Protein AF-A0A964V1K4-F1 (afdb_monomer_lite)

Secondary structure (DSSP, 8-state):
-PPPPEE-TTS-EE---HHHHHTTS-S-TTTTT--HHHHHHHHHHHHHHTT-EE-SSS---TTS-EEEE-TT--EEEE-HHHHHTT--S-TTTTT--HHHHHHHHHHHHHHTT-EE--SS---TTS---EE-TT--EE---HHHHHTT--S-TTTTT--HHHHHHHHHHHHHHTT-EE--SS---TTS-EEEE-TTS-EEEE-TTTTTTT--S-TTTTT----EEEEEEETTTTEEEEEEESS--HHHHHHHHHTT--EEEEEE-S--TTHHHHHHHHHHHHHHHTTPPPSBTTTEEEGGGHHHHHHHHHHHHHTTTTT-

Structure (mmCIF, N/CA/C/O backbone):
data_AF-A0A964V1K4-F1
#
_entry.id   AF-A0A964V1K4-F1
#
loop_
_atom_site.group_PDB
_atom_site.id
_atom_site.type_symbol
_atom_site.label_atom_id
_atom_site.label_alt_id
_atom_site.label_comp_id
_atom_site.label_asym_id
_atom_site.label_entity_id
_atom_site.label_seq_id
_atom_site.pdbx_PDB_ins_code
_atom_site.Cartn_x
_atom_site.Cartn_y
_atom_site.Cartn_z
_atom_site.occupancy
_atom_site.B_iso_or_equiv
_atom_site.auth_seq_id
_atom_site.auth_comp_id
_atom_site.auth_asym_id
_atom_site.auth_atom_id
_atom_site.pdbx_PDB_model_num
ATOM 1 N N . THR A 1 1 ? -61.383 -12.437 24.431 1.00 59.09 1 THR A N 1
ATOM 2 C CA . THR A 1 1 ? -61.352 -12.814 22.999 1.00 59.09 1 THR A CA 1
ATOM 3 C C . THR A 1 1 ? -60.437 -14.004 22.842 1.00 59.09 1 THR A C 1
ATOM 5 O O . THR A 1 1 ? -59.342 -13.977 23.382 1.00 59.09 1 THR A O 1
ATOM 8 N N . THR A 1 2 ? -60.888 -15.064 22.180 1.00 80.81 2 THR A N 1
ATOM 9 C CA . THR A 1 2 ? -60.102 -16.296 21.996 1.00 80.81 2 THR A CA 1
ATOM 10 C C . THR A 1 2 ? -59.130 -16.115 20.824 1.00 80.81 2 THR A C 1
ATOM 12 O O . THR A 1 2 ? -59.516 -15.511 19.822 1.00 80.81 2 THR A O 1
ATOM 15 N N . PRO A 1 3 ? -57.869 -16.568 20.923 1.00 81.00 3 PRO A N 1
ATOM 16 C CA . PRO A 1 3 ? -56.949 -16.530 19.795 1.00 81.00 3 PRO A CA 1
ATOM 17 C C . PRO A 1 3 ? -57.359 -17.562 18.737 1.00 81.00 3 PRO A C 1
ATOM 19 O O . PRO A 1 3 ? -57.732 -18.687 19.068 1.00 81.00 3 PRO A O 1
ATOM 22 N N . HIS A 1 4 ? -57.274 -17.195 17.459 1.00 83.62 4 HIS A N 1
ATOM 23 C CA . HIS A 1 4 ? -57.623 -18.089 16.350 1.00 83.62 4 HIS A CA 1
ATOM 24 C C . HIS A 1 4 ? -56.360 -18.643 15.710 1.00 83.62 4 HIS A C 1
ATOM 26 O O . HIS A 1 4 ? -55.482 -17.873 15.333 1.00 83.62 4 HIS A O 1
ATOM 32 N N . ARG A 1 5 ? -56.265 -19.969 15.566 1.00 88.06 5 ARG A N 1
ATOM 33 C CA . ARG A 1 5 ? -55.139 -20.597 14.865 1.00 88.06 5 ARG A CA 1
ATOM 34 C C . ARG A 1 5 ? -55.215 -20.281 13.376 1.00 88.06 5 ARG A C 1
ATOM 36 O O . ARG A 1 5 ? -56.241 -20.512 12.745 1.00 88.06 5 ARG A O 1
ATOM 43 N N . ILE A 1 6 ? -54.115 -19.788 12.829 1.00 85.94 6 ILE A N 1
ATOM 44 C CA . ILE A 1 6 ? -53.953 -19.497 11.410 1.00 85.94 6 ILE A CA 1
ATOM 45 C C . ILE A 1 6 ? -52.587 -19.981 10.927 1.00 85.94 6 ILE A C 1
ATOM 47 O O . ILE A 1 6 ? -51.646 -20.120 11.712 1.00 85.94 6 ILE A O 1
ATOM 51 N N . ARG A 1 7 ? -52.453 -20.135 9.611 1.00 87.69 7 ARG A N 1
ATOM 52 C CA . ARG A 1 7 ? -51.165 -20.249 8.927 1.00 87.69 7 ARG A CA 1
ATOM 53 C C . ARG A 1 7 ? -51.019 -19.064 7.977 1.00 87.69 7 ARG A C 1
ATOM 55 O O . ARG A 1 7 ? -51.912 -18.814 7.173 1.00 87.69 7 ARG A O 1
ATOM 62 N N . CYS A 1 8 ? -49.945 -18.288 8.102 1.00 82.81 8 CYS A N 1
ATOM 63 C CA . CYS A 1 8 ? -49.734 -17.127 7.232 1.00 82.81 8 CYS A CA 1
ATOM 64 C C . CYS A 1 8 ? -49.228 -17.547 5.838 1.00 82.81 8 CYS A C 1
ATOM 66 O O . CYS A 1 8 ? -48.815 -18.689 5.642 1.00 82.81 8 CYS A O 1
ATOM 68 N N . LYS A 1 9 ? -49.185 -16.610 4.875 1.00 83.25 9 LYS A N 1
ATOM 69 C CA . LYS A 1 9 ? -48.722 -16.875 3.494 1.00 83.25 9 LYS A CA 1
ATOM 70 C C . LYS A 1 9 ? -47.272 -17.375 3.378 1.00 83.25 9 LYS A C 1
ATOM 72 O O . LYS A 1 9 ? -46.896 -17.903 2.344 1.00 83.25 9 LYS A O 1
ATOM 77 N N . TYR A 1 10 ? -46.473 -17.197 4.431 1.00 77.69 10 TYR A N 1
ATOM 78 C CA . TYR A 1 10 ? -45.091 -17.675 4.526 1.00 77.69 10 TYR A CA 1
ATOM 79 C C . TYR A 1 10 ? -44.972 -18.997 5.308 1.00 77.69 10 TYR A C 1
ATOM 81 O O . TYR A 1 10 ? -43.875 -19.401 5.667 1.00 77.69 10 TYR A O 1
ATOM 89 N N . GLY A 1 11 ? -46.093 -19.660 5.616 1.00 79.19 11 GLY A N 1
ATOM 90 C CA . GLY A 1 11 ? -46.113 -20.968 6.275 1.00 79.19 11 GLY A CA 1
ATOM 91 C C . GLY A 1 11 ? -46.021 -20.943 7.805 1.00 79.19 11 GLY A C 1
ATOM 92 O O . GLY A 1 11 ? -46.128 -21.998 8.420 1.00 79.19 11 GLY A O 1
ATOM 93 N N . HIS A 1 12 ? -45.886 -19.775 8.444 1.00 80.69 12 HIS A N 1
ATOM 94 C CA . HIS A 1 12 ? -45.826 -19.687 9.906 1.00 80.69 12 HIS A CA 1
ATOM 95 C C . HIS A 1 12 ? -47.185 -19.970 10.554 1.00 80.69 12 HIS A C 1
ATOM 97 O O . HIS A 1 12 ? -48.190 -19.344 10.200 1.00 80.69 12 HIS A O 1
ATOM 103 N N . GLU A 1 13 ? -47.198 -20.847 11.555 1.00 85.12 13 GLU A N 1
ATOM 104 C CA . GLU A 1 13 ? -48.360 -21.073 12.413 1.00 85.12 13 GLU A CA 1
ATOM 105 C C . GLU A 1 13 ? -48.448 -19.980 13.485 1.00 85.12 13 GLU A C 1
ATOM 107 O O . GLU A 1 13 ? -47.467 -19.659 14.156 1.00 85.12 13 GLU A O 1
ATOM 112 N N . ALA A 1 14 ? -49.621 -19.367 13.633 1.00 80.12 14 ALA A N 1
ATOM 113 C CA . ALA A 1 14 ? -49.852 -18.289 14.587 1.00 80.12 14 ALA A CA 1
ATOM 114 C C . ALA A 1 14 ? -51.231 -18.415 15.239 1.00 80.12 14 ALA A C 1
ATOM 116 O O . ALA A 1 14 ? -52.143 -19.024 14.687 1.00 80.12 14 ALA A O 1
ATOM 117 N N . ALA A 1 15 ? -51.387 -17.809 16.414 1.00 84.62 15 ALA A N 1
ATOM 118 C CA . ALA A 1 15 ? -52.665 -17.721 17.111 1.00 84.62 15 ALA A CA 1
ATOM 119 C C . ALA A 1 15 ? -52.943 -16.265 17.540 1.00 84.62 15 ALA A C 1
ATOM 121 O O . ALA A 1 15 ? -52.858 -15.947 18.730 1.00 84.62 15 ALA A O 1
ATOM 122 N N . PRO A 1 16 ? -53.162 -15.329 16.591 1.00 79.75 16 PRO A N 1
ATOM 123 C CA . PRO A 1 16 ? -53.432 -13.939 16.927 1.00 79.75 16 PRO A CA 1
ATOM 124 C C . PRO A 1 16 ? -54.780 -13.787 17.636 1.00 79.75 16 PRO A C 1
ATOM 126 O O . PRO A 1 16 ? -55.748 -14.503 17.372 1.00 79.75 16 PRO A O 1
ATOM 129 N N . TYR A 1 17 ? -54.849 -12.792 18.514 1.00 82.00 17 TYR A N 1
ATOM 130 C CA . TYR A 1 17 ? -56.114 -12.330 19.063 1.00 82.00 17 TYR A CA 1
ATOM 131 C C . TYR A 1 17 ? -56.780 -11.360 18.073 1.00 82.00 17 TYR A C 1
ATOM 133 O O . TYR A 1 17 ? -56.088 -10.466 17.573 1.00 82.00 17 TYR A O 1
ATOM 141 N N . PRO A 1 18 ? -58.104 -11.456 17.839 1.00 81.38 18 PRO A N 1
ATOM 142 C CA . PRO A 1 18 ? -58.820 -10.574 16.910 1.00 81.38 18 PRO A CA 1
ATOM 143 C C . PRO A 1 18 ? -58.599 -9.076 17.163 1.00 81.38 18 PRO A C 1
ATOM 145 O O . PRO A 1 18 ? -58.462 -8.294 16.227 1.00 81.38 18 PRO A O 1
ATOM 148 N N . ASN A 1 19 ? -58.487 -8.672 18.432 1.00 82.06 19 ASN A N 1
ATOM 149 C CA . ASN A 1 19 ? -58.224 -7.283 18.817 1.00 82.06 19 ASN A CA 1
ATOM 150 C C . ASN A 1 19 ? -56.823 -6.787 18.400 1.00 82.06 19 ASN A C 1
ATOM 152 O O . ASN A 1 19 ? -56.669 -5.613 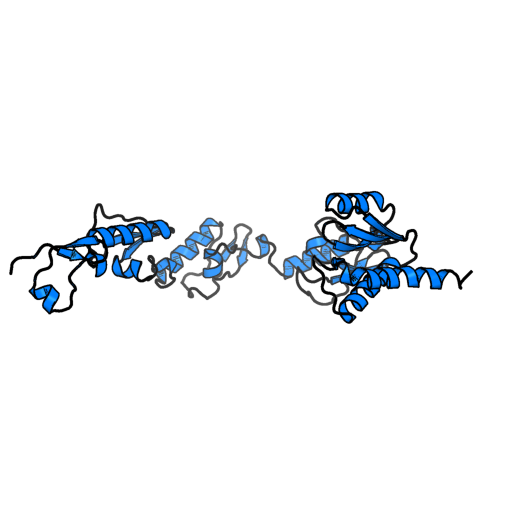18.079 1.00 82.06 19 ASN A O 1
ATOM 156 N N . ASN A 1 20 ? -55.808 -7.652 18.360 1.00 75.88 20 ASN A N 1
ATOM 157 C CA . ASN A 1 20 ? -54.467 -7.293 17.890 1.00 75.88 20 ASN A CA 1
ATOM 158 C C . ASN A 1 20 ? -54.443 -7.145 16.367 1.00 75.88 20 ASN A C 1
ATOM 160 O O . ASN A 1 20 ? -53.799 -6.238 15.842 1.00 75.88 20 ASN A O 1
ATOM 164 N N . THR A 1 21 ? -55.191 -8.000 15.667 1.00 75.31 21 THR A N 1
ATOM 165 C CA . THR A 1 21 ? -55.365 -7.904 14.216 1.00 75.31 21 THR A CA 1
ATOM 166 C C . THR A 1 21 ? -56.088 -6.612 13.833 1.00 75.31 21 THR A C 1
ATOM 168 O O . THR A 1 21 ? -55.604 -5.895 12.963 1.00 75.31 21 THR A O 1
ATOM 171 N N . ALA A 1 22 ? -57.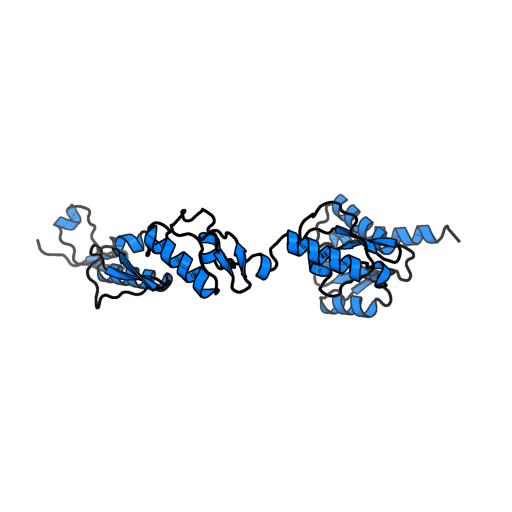166 -6.255 14.542 1.00 75.56 22 ALA A N 1
ATOM 172 C CA . ALA A 1 22 ? -57.909 -5.011 14.322 1.00 75.56 22 ALA A CA 1
ATOM 173 C C . ALA A 1 22 ? -57.072 -3.740 14.575 1.00 75.56 22 ALA A C 1
ATOM 175 O O . ALA A 1 22 ? -57.295 -2.718 13.935 1.00 75.56 22 ALA A O 1
ATOM 176 N N . ARG A 1 23 ? -56.075 -3.800 15.470 1.00 76.81 23 ARG A N 1
ATOM 177 C CA . ARG A 1 23 ? -55.141 -2.693 15.759 1.00 76.81 23 ARG A CA 1
ATOM 178 C C . ARG A 1 23 ? -53.944 -2.615 14.801 1.00 76.81 23 ARG A C 1
ATOM 180 O O . ARG A 1 23 ? -53.027 -1.841 15.055 1.00 76.81 23 ARG A O 1
ATOM 187 N N . GLY A 1 24 ? -53.909 -3.426 13.742 1.00 71.50 24 GLY A N 1
ATOM 188 C CA . GLY A 1 24 ? -52.834 -3.393 12.745 1.00 71.50 24 GLY A CA 1
ATOM 189 C C . GLY A 1 24 ? -51.509 -4.028 13.191 1.00 71.50 24 GLY A C 1
ATOM 190 O O . GLY A 1 24 ? -50.509 -3.883 12.499 1.00 71.50 24 GLY A O 1
ATOM 191 N N . ILE A 1 25 ? -51.482 -4.780 14.302 1.00 69.69 25 ILE A N 1
ATOM 192 C CA . ILE A 1 25 ? -50.276 -5.489 14.798 1.00 69.69 25 ILE A CA 1
ATOM 193 C C . ILE A 1 25 ? -49.922 -6.692 13.893 1.00 69.69 25 ILE A C 1
ATOM 195 O O . ILE A 1 25 ? -48.837 -7.268 13.978 1.00 69.69 25 ILE A O 1
ATOM 199 N N . GLY A 1 26 ? -50.825 -7.048 12.976 1.00 71.50 26 GLY A N 1
ATOM 200 C CA . GLY A 1 26 ? -50.660 -8.135 12.024 1.00 71.50 26 GLY A CA 1
ATOM 201 C C . GLY A 1 26 ? -51.143 -9.479 12.564 1.00 71.50 26 GLY A C 1
ATOM 202 O O . GLY A 1 26 ? -51.459 -9.652 13.742 1.00 71.50 26 GLY A O 1
ATOM 203 N N . ILE A 1 27 ? -51.243 -10.447 11.657 1.00 78.38 27 ILE A N 1
ATOM 204 C CA . ILE A 1 27 ? -51.775 -11.786 11.944 1.00 78.38 27 ILE A CA 1
ATOM 205 C C . ILE A 1 27 ? -50.678 -12.792 12.331 1.00 78.38 27 ILE A C 1
ATOM 207 O O . ILE A 1 27 ? -50.963 -13.843 12.894 1.00 78.38 27 ILE A O 1
ATOM 211 N N . CYS A 1 28 ? -49.407 -12.471 12.072 1.00 76.94 28 CYS A N 1
ATOM 212 C CA . CYS A 1 28 ? -48.275 -13.368 12.289 1.00 76.94 28 CYS A CA 1
ATOM 213 C C . CYS A 1 28 ? -47.121 -12.637 12.984 1.00 76.94 28 CYS A C 1
ATOM 215 O O . CYS A 1 28 ? -46.527 -11.726 12.408 1.00 76.94 28 CYS A O 1
ATOM 217 N N . ARG A 1 29 ? -46.773 -13.066 14.207 1.00 70.62 29 ARG A N 1
ATOM 218 C CA . ARG A 1 29 ? -45.694 -12.455 15.004 1.00 70.62 29 ARG A CA 1
ATOM 219 C C . ARG A 1 29 ? -44.307 -12.660 14.400 1.00 70.62 29 ARG A C 1
ATOM 221 O O . ARG A 1 29 ? -43.499 -11.744 14.478 1.00 70.62 29 ARG A O 1
ATOM 228 N N . ALA A 1 30 ? -44.053 -13.802 13.761 1.00 67.69 30 ALA A N 1
ATOM 229 C CA . ALA A 1 30 ? -42.799 -14.045 13.047 1.00 67.69 30 ALA A CA 1
ATOM 230 C C . ALA A 1 30 ? -42.630 -13.059 11.877 1.00 67.69 30 ALA A C 1
ATOM 232 O O . ALA A 1 30 ? -41.618 -12.373 11.783 1.00 67.69 30 ALA A O 1
ATOM 233 N N . CYS A 1 31 ? -43.670 -12.880 11.051 1.00 67.75 31 CYS A N 1
ATOM 234 C CA . CYS A 1 31 ? -43.655 -11.884 9.972 1.00 67.75 31 CYS A CA 1
ATOM 235 C C . CYS A 1 31 ? -43.570 -10.440 10.489 1.00 67.75 31 CYS A C 1
ATOM 237 O O . CYS A 1 31 ? -43.000 -9.588 9.818 1.00 67.75 31 CYS A O 1
ATOM 239 N N . ALA A 1 32 ? -44.119 -10.167 11.674 1.00 67.31 32 ALA A N 1
ATOM 240 C CA . ALA A 1 32 ? -44.043 -8.862 12.326 1.00 67.31 32 ALA A CA 1
ATOM 241 C C . ALA A 1 32 ? -42.730 -8.631 13.106 1.00 67.31 32 ALA A C 1
ATOM 243 O O . ALA A 1 32 ? -42.603 -7.592 13.749 1.00 67.31 32 ALA A O 1
ATOM 244 N N . LYS A 1 33 ? -41.774 -9.578 13.088 1.00 65.31 33 LYS A N 1
ATOM 245 C CA . LYS A 1 33 ? -40.531 -9.549 13.890 1.00 65.31 33 LYS A CA 1
ATOM 246 C C . LYS A 1 33 ? -40.769 -9.374 15.401 1.00 65.31 33 LYS A C 1
ATOM 248 O O . LYS A 1 33 ? -40.026 -8.696 16.101 1.00 65.31 33 LYS A O 1
ATOM 253 N N . GLN A 1 34 ? -41.841 -9.973 15.913 1.00 67.50 34 GLN A N 1
ATOM 254 C CA . GLN A 1 34 ? -42.245 -9.928 17.324 1.00 67.50 34 GLN A CA 1
ATOM 255 C C . GLN A 1 34 ? -42.149 -11.294 18.017 1.00 67.50 34 GLN A C 1
ATOM 257 O O . GLN A 1 34 ? -42.697 -11.465 19.106 1.00 67.50 34 GLN A O 1
ATOM 262 N N . ASP A 1 35 ? -41.510 -12.282 17.389 1.00 76.12 35 ASP A N 1
ATOM 263 C CA . ASP A 1 35 ? -41.266 -13.587 18.004 1.00 76.12 35 ASP A CA 1
ATOM 264 C C . ASP A 1 35 ? -40.056 -13.508 18.962 1.00 76.12 35 ASP A C 1
ATOM 266 O O . ASP A 1 35 ? -38.941 -13.250 18.502 1.00 76.12 35 ASP A O 1
ATOM 270 N N . PRO A 1 36 ? -40.238 -13.732 20.281 1.00 75.12 36 PRO A N 1
ATOM 271 C CA . PRO A 1 36 ? -39.145 -13.695 21.250 1.00 75.12 36 PRO A CA 1
ATOM 272 C C . PRO A 1 36 ? -38.022 -14.696 20.962 1.00 75.12 36 PRO A C 1
ATOM 274 O O . PRO A 1 36 ? -36.870 -14.372 21.235 1.00 75.12 36 PRO A O 1
ATOM 277 N N . LYS A 1 37 ? -38.334 -15.878 20.404 1.00 80.56 37 LYS A N 1
ATOM 278 C CA . LYS A 1 37 ? -37.317 -16.893 20.076 1.00 80.56 37 LYS A CA 1
ATOM 279 C C . LYS A 1 37 ? -36.432 -16.430 18.927 1.00 80.56 37 LYS A C 1
ATOM 281 O O . LYS A 1 37 ? -35.214 -16.571 18.980 1.00 80.56 37 LYS A O 1
ATOM 286 N N . GLN A 1 38 ? -37.054 -15.843 17.908 1.00 81.31 38 GLN A N 1
ATOM 287 C CA . GLN A 1 38 ? -36.337 -15.279 16.772 1.00 81.31 38 GLN A CA 1
ATOM 288 C C . GLN A 1 38 ? -35.492 -14.070 17.200 1.00 81.31 38 GLN A C 1
ATOM 290 O O . GLN A 1 38 ? -34.332 -13.975 16.817 1.00 81.31 38 GLN A O 1
ATOM 295 N N . ALA A 1 39 ? -36.031 -13.195 18.054 1.00 81.50 39 ALA A N 1
ATOM 296 C CA . ALA A 1 39 ? -35.299 -12.039 18.570 1.00 81.50 39 ALA A CA 1
ATOM 297 C C . ALA A 1 39 ? -34.077 -12.436 19.418 1.00 81.50 39 ALA A C 1
ATOM 299 O O . ALA A 1 39 ? -33.028 -11.806 19.300 1.00 81.50 39 ALA A O 1
ATOM 300 N N . GLU A 1 40 ? -34.193 -13.476 20.253 1.00 88.56 40 GLU A N 1
ATOM 301 C CA . GLU A 1 40 ? -33.053 -14.028 20.992 1.00 88.56 40 GLU A CA 1
ATOM 302 C C . GLU A 1 40 ? -31.994 -14.593 20.039 1.00 88.56 40 GLU A C 1
ATOM 304 O O . GLU A 1 40 ? -30.809 -14.297 20.196 1.00 88.56 40 GLU A O 1
ATOM 309 N N . LYS A 1 41 ? -32.417 -15.378 19.040 1.00 88.00 41 LYS A N 1
ATOM 310 C CA . LYS A 1 41 ? -31.518 -15.963 18.041 1.00 88.00 41 LYS A CA 1
ATOM 311 C C . LYS A 1 41 ? -30.727 -14.882 17.299 1.00 88.00 41 LYS A C 1
ATOM 313 O O . LYS A 1 41 ? -29.503 -14.919 17.315 1.00 88.00 41 LYS A O 1
ATOM 318 N N . GLU A 1 42 ? -31.411 -13.886 16.739 1.00 86.81 42 GLU A N 1
ATOM 319 C CA . GLU A 1 42 ? -30.783 -12.773 16.009 1.00 86.81 42 GLU A CA 1
ATOM 320 C C . GLU A 1 42 ? -29.821 -11.967 16.894 1.00 86.81 42 GLU A C 1
ATOM 322 O O . GLU A 1 42 ? -28.780 -11.498 16.439 1.00 86.81 42 GLU A O 1
ATOM 327 N N . PHE A 1 43 ? -30.160 -11.788 18.174 1.00 88.06 43 PHE A N 1
ATOM 328 C CA . PHE A 1 43 ? -29.278 -11.118 19.123 1.00 88.06 43 PHE A CA 1
ATOM 329 C C . PHE A 1 43 ? -27.995 -11.918 19.366 1.00 88.06 43 PHE A C 1
ATOM 331 O O . PHE A 1 43 ? -26.909 -11.348 19.290 1.00 88.06 43 PHE A O 1
ATOM 338 N N . ARG A 1 44 ? -28.104 -13.229 19.613 1.00 90.00 44 ARG A N 1
ATOM 339 C CA . ARG A 1 44 ? -26.942 -14.107 19.822 1.00 90.00 44 ARG A CA 1
ATOM 340 C C . ARG A 1 44 ? -26.055 -14.189 18.579 1.00 90.00 44 ARG A C 1
ATOM 342 O O . ARG A 1 44 ? -24.846 -14.042 18.712 1.00 90.00 44 ARG A O 1
ATOM 349 N N . GLU A 1 45 ? -26.649 -14.329 17.394 1.00 90.00 45 GLU A N 1
ATOM 350 C CA . GLU A 1 45 ? -25.923 -14.323 16.115 1.00 90.00 45 GLU A CA 1
ATOM 351 C C . GLU A 1 45 ? -25.149 -13.015 15.913 1.00 90.00 45 GLU A C 1
ATOM 353 O O . GLU A 1 45 ? -23.994 -13.033 15.489 1.00 90.00 45 GLU A O 1
ATOM 358 N N . ARG A 1 46 ? -25.742 -11.863 16.262 1.00 87.69 46 ARG A N 1
ATOM 359 C CA . ARG A 1 46 ? -25.037 -10.581 16.153 1.00 87.69 46 ARG A CA 1
ATOM 360 C C . ARG A 1 46 ? -23.876 -10.461 17.140 1.00 87.69 46 ARG A C 1
ATOM 362 O O . ARG A 1 46 ? -22.850 -9.893 16.781 1.00 87.69 46 ARG A O 1
ATOM 369 N N . LEU A 1 47 ? -24.023 -10.967 18.367 1.00 89.44 47 LEU A N 1
ATOM 370 C CA . LEU A 1 47 ? -22.915 -10.990 19.327 1.00 89.44 47 LEU A CA 1
ATOM 371 C C . LEU A 1 47 ? -21.754 -11.839 18.795 1.00 89.44 47 LEU A C 1
ATOM 373 O O . LEU A 1 47 ? -20.621 -11.371 18.797 1.00 89.44 47 LEU A O 1
ATOM 377 N N . GLU A 1 48 ? -22.047 -13.026 18.264 1.00 88.94 48 GLU A N 1
ATOM 378 C CA . GLU A 1 48 ? -21.046 -13.931 17.689 1.00 88.94 48 GLU A CA 1
ATOM 379 C C . GLU A 1 48 ? -20.294 -13.302 16.505 1.00 88.94 48 GLU A C 1
ATOM 381 O O . GLU A 1 48 ? -19.064 -13.329 16.477 1.00 88.94 48 GLU A O 1
ATOM 386 N N . GLN A 1 49 ? -21.007 -12.654 15.576 1.00 86.94 49 GLN A N 1
ATOM 387 C CA . GLN A 1 49 ? -20.407 -11.942 14.434 1.00 86.94 49 GLN A CA 1
ATOM 388 C C . GLN A 1 49 ? -19.413 -10.850 14.851 1.00 86.94 49 GLN A C 1
ATOM 390 O O . GLN A 1 49 ? -18.463 -10.562 14.128 1.00 86.94 49 GLN A O 1
ATOM 395 N N . GLU A 1 50 ? -19.636 -10.239 16.010 1.00 82.81 50 GLU A N 1
ATOM 396 C CA . GLU A 1 50 ? -18.832 -9.139 16.547 1.00 82.81 50 GLU A CA 1
ATOM 397 C C . GLU A 1 50 ? -17.816 -9.631 17.594 1.00 82.81 50 GLU A C 1
ATOM 399 O O . GLU A 1 50 ? -17.199 -8.820 18.288 1.00 82.81 50 GLU A O 1
ATOM 404 N N . GLY A 1 51 ? -17.667 -10.954 17.757 1.00 87.50 51 GLY A N 1
ATOM 405 C CA . GLY A 1 51 ? -16.783 -11.574 18.748 1.00 87.50 51 GLY A CA 1
ATOM 406 C C . GLY A 1 51 ? -17.150 -11.250 20.201 1.00 87.50 51 GLY A C 1
ATOM 407 O O . GLY A 1 51 ? -16.294 -11.296 21.083 1.00 87.50 51 GLY A O 1
ATOM 408 N N . ALA A 1 52 ? -18.401 -10.874 20.456 1.00 89.44 52 ALA A N 1
ATOM 409 C CA . ALA A 1 52 ? -18.929 -10.562 21.775 1.00 89.44 52 ALA A CA 1
ATOM 410 C C . ALA A 1 52 ? -19.657 -11.771 22.383 1.00 89.44 52 ALA A C 1
ATOM 412 O O . ALA A 1 52 ? -20.191 -12.618 21.670 1.00 89.44 52 ALA A O 1
ATOM 413 N N . TYR A 1 53 ? -19.737 -11.837 23.712 1.00 90.69 53 TYR A N 1
ATOM 414 C CA . TYR A 1 53 ? -20.458 -12.904 24.408 1.00 90.69 53 TYR A CA 1
ATOM 415 C C . TYR A 1 53 ? -21.345 -12.382 25.539 1.00 90.69 53 TYR A C 1
ATOM 417 O O . TYR A 1 53 ? -21.077 -11.360 26.170 1.00 90.69 53 TYR A O 1
ATOM 425 N N . LEU A 1 54 ? -22.446 -13.094 25.767 1.00 92.25 54 LEU A N 1
ATOM 426 C CA . LEU A 1 54 ? -23.465 -12.766 26.758 1.00 92.25 54 LEU A CA 1
ATOM 427 C C . LEU A 1 54 ? -23.061 -13.308 28.136 1.00 92.25 54 LEU A C 1
ATOM 429 O O . LEU A 1 54 ? -22.707 -14.479 28.243 1.00 92.25 54 LEU A O 1
ATOM 433 N N . LEU A 1 55 ? -23.156 -12.485 29.184 1.00 91.19 55 LEU A N 1
ATOM 434 C CA . LEU A 1 55 ? -22.895 -12.916 30.567 1.00 91.19 55 LEU A CA 1
ATOM 435 C C . LEU A 1 55 ? -24.138 -13.465 31.274 1.00 91.19 55 LEU A C 1
ATOM 437 O O . LEU A 1 55 ? -24.023 -14.140 32.294 1.00 91.19 55 LEU A O 1
ATOM 441 N N . GLU A 1 56 ? -25.328 -13.153 30.766 1.00 88.19 56 GLU A N 1
ATOM 442 C CA . GLU A 1 56 ? -26.567 -13.615 31.381 1.00 88.19 56 GLU A CA 1
ATOM 443 C C . GLU A 1 56 ? -26.804 -15.111 31.125 1.00 88.19 56 GLU A C 1
ATOM 445 O O . GLU A 1 56 ? -26.600 -15.583 30.003 1.00 88.19 56 GLU A O 1
ATOM 450 N N . PRO A 1 57 ? -27.321 -15.856 32.122 1.00 82.75 57 PRO A N 1
ATOM 451 C CA . PRO A 1 57 ? -27.604 -17.286 31.982 1.00 82.75 57 PRO A CA 1
ATOM 452 C C . PRO A 1 57 ? -28.771 -17.578 31.024 1.00 82.75 57 PRO A C 1
ATOM 454 O O . PRO A 1 57 ? -28.977 -18.722 30.627 1.00 82.75 57 PRO A O 1
ATOM 457 N N . GLY A 1 58 ? -29.549 -16.560 30.643 1.00 82.56 58 GLY A N 1
ATOM 458 C CA . GLY A 1 58 ? -30.705 -16.704 29.768 1.00 82.56 58 GLY A CA 1
ATOM 459 C C . GLY A 1 58 ? -31.183 -15.382 29.175 1.00 82.56 58 GLY A C 1
ATOM 460 O O . GLY A 1 58 ? -30.660 -14.303 29.457 1.00 82.56 58 GLY A O 1
ATOM 461 N N . TRP A 1 59 ? -32.200 -15.473 28.322 1.00 85.12 59 TRP A N 1
ATOM 462 C CA . TRP A 1 59 ? -32.785 -14.325 27.641 1.00 85.12 59 TRP A CA 1
ATOM 463 C C . TRP A 1 59 ? -33.733 -13.527 28.539 1.00 85.12 59 TRP A C 1
ATOM 465 O O . TRP A 1 59 ? -34.802 -13.996 28.917 1.00 85.12 59 TRP A O 1
ATOM 475 N N . LEU A 1 60 ? -33.358 -12.276 28.819 1.00 86.31 60 LEU A N 1
ATOM 476 C CA . LEU A 1 60 ? -34.136 -11.343 29.643 1.00 86.31 60 LEU A CA 1
ATOM 477 C C . LEU A 1 60 ? -35.240 -10.573 28.881 1.00 86.31 60 LEU A C 1
ATOM 479 O O . LEU A 1 60 ? -35.981 -9.803 29.493 1.00 86.31 60 LEU A O 1
ATOM 483 N N . GLY A 1 61 ? -35.357 -10.747 27.558 1.00 82.69 61 GLY A N 1
ATOM 484 C CA . GLY A 1 61 ? -36.321 -10.040 26.700 1.00 82.69 61 GLY A CA 1
ATOM 485 C C . GLY A 1 61 ? -35.706 -8.950 25.809 1.00 82.69 61 GLY A C 1
ATOM 486 O O . GLY A 1 61 ? -34.674 -8.375 26.122 1.00 82.69 61 GLY A O 1
ATOM 487 N N . SER A 1 62 ? -36.364 -8.612 24.693 1.00 80.31 62 SER A N 1
ATOM 488 C CA . SER A 1 62 ? -35.795 -7.742 23.638 1.00 80.31 62 SER A CA 1
ATOM 489 C C . SER A 1 62 ? -35.621 -6.265 24.011 1.00 80.31 62 SER A C 1
ATOM 491 O O . SER A 1 62 ? -34.928 -5.525 23.310 1.00 80.31 62 SER A O 1
ATOM 493 N N . ARG A 1 63 ? -36.266 -5.824 25.096 1.00 80.75 63 ARG A N 1
ATOM 494 C CA . ARG A 1 63 ? -36.188 -4.451 25.624 1.00 80.75 63 ARG A CA 1
ATOM 495 C C . ARG A 1 63 ? -35.430 -4.357 26.946 1.00 80.75 63 ARG A C 1
ATOM 497 O O . ARG A 1 63 ? -35.231 -3.253 27.441 1.00 80.75 63 ARG A O 1
ATOM 504 N N . THR A 1 64 ? -35.021 -5.489 27.503 1.00 85.44 64 THR A N 1
ATOM 505 C CA . THR A 1 64 ? -34.260 -5.532 28.747 1.00 85.44 64 THR A CA 1
ATOM 506 C C . THR A 1 64 ? -32.778 -5.411 28.403 1.00 85.44 64 THR A C 1
ATOM 508 O O . THR A 1 64 ? -32.349 -6.039 27.438 1.00 85.44 64 THR A O 1
ATOM 511 N N . PRO A 1 65 ? -31.992 -4.588 29.113 1.00 88.44 65 PRO A N 1
ATOM 512 C CA . PRO A 1 65 ? -30.551 -4.554 28.912 1.00 88.44 65 PRO A CA 1
ATOM 513 C C . PRO A 1 65 ? -29.887 -5.859 29.371 1.00 88.44 65 PRO A C 1
ATOM 515 O O . PRO A 1 65 ? -30.251 -6.401 30.414 1.00 88.44 65 PRO A O 1
ATOM 518 N N . HIS A 1 66 ? -28.882 -6.323 28.631 1.00 90.81 66 HIS A N 1
ATOM 519 C CA . HIS A 1 66 ? -28.078 -7.497 28.973 1.00 90.81 66 HIS A CA 1
ATOM 520 C C . HIS A 1 66 ? -26.625 -7.109 29.202 1.00 90.81 66 HIS A C 1
ATOM 522 O O . HIS A 1 66 ? -26.098 -6.243 28.497 1.00 90.81 66 HIS A O 1
ATOM 528 N N . ARG A 1 67 ? -25.963 -7.796 30.139 1.00 91.94 67 ARG A N 1
ATOM 529 C CA . ARG A 1 67 ? -24.510 -7.710 30.305 1.00 91.94 67 ARG A CA 1
ATOM 530 C C . ARG A 1 67 ? -23.802 -8.524 29.224 1.00 91.94 67 ARG A C 1
ATOM 532 O O . ARG A 1 67 ? -24.062 -9.717 29.056 1.00 91.94 67 ARG A O 1
ATOM 539 N N . ILE A 1 68 ? -22.911 -7.869 28.496 1.00 91.00 68 ILE A N 1
ATOM 540 C CA . ILE A 1 68 ? -22.180 -8.396 27.340 1.00 91.00 68 ILE A CA 1
ATOM 541 C C . ILE A 1 68 ? -20.698 -8.091 27.543 1.00 91.00 68 ILE A C 1
ATOM 543 O O . ILE A 1 68 ? -20.358 -7.024 28.048 1.00 91.00 68 ILE A O 1
ATOM 547 N N . VAL A 1 69 ? -19.818 -8.984 27.105 1.00 89.31 69 VAL A N 1
ATOM 548 C CA . VAL A 1 69 ? -18.392 -8.687 26.935 1.00 89.31 69 VAL A CA 1
ATOM 549 C C . VAL A 1 69 ? -18.091 -8.570 25.447 1.00 89.31 69 VAL A C 1
ATOM 551 O O . VAL A 1 69 ? -18.408 -9.487 24.695 1.00 89.31 69 VAL A O 1
ATOM 554 N N . CYS A 1 70 ? -17.531 -7.446 24.994 1.00 87.25 70 CYS A N 1
ATOM 555 C CA . CYS A 1 70 ? -17.168 -7.279 23.580 1.00 87.25 70 CYS A CA 1
ATOM 556 C C . CYS A 1 70 ? -15.865 -8.021 23.220 1.00 87.25 70 CYS A C 1
ATOM 558 O O . CYS A 1 70 ? -15.128 -8.442 24.110 1.00 87.25 70 CYS A O 1
ATOM 560 N N . ALA A 1 71 ? -15.525 -8.100 21.927 1.00 84.31 71 ALA A N 1
ATOM 561 C CA . ALA A 1 71 ? -14.282 -8.725 21.450 1.00 84.31 71 ALA A CA 1
ATOM 562 C C . ALA A 1 71 ? -12.989 -8.132 22.046 1.00 84.31 71 ALA A C 1
ATOM 564 O O . ALA A 1 71 ? -11.965 -8.805 22.101 1.00 84.31 71 ALA A O 1
ATOM 565 N N . HIS A 1 72 ? -13.030 -6.883 22.521 1.00 75.56 72 HIS A N 1
ATOM 566 C CA . HIS A 1 72 ? -11.908 -6.225 23.200 1.00 75.56 72 HIS A CA 1
ATOM 567 C C . HIS A 1 72 ? -11.912 -6.420 24.730 1.00 75.56 72 HIS A C 1
ATOM 569 O O . HIS A 1 72 ? -11.083 -5.836 25.421 1.00 75.56 72 HIS A O 1
ATOM 575 N N . GLY A 1 73 ? -12.838 -7.219 25.273 1.00 80.31 73 GLY A N 1
ATOM 576 C CA . GLY A 1 73 ? -12.910 -7.556 26.698 1.00 80.31 73 GLY A CA 1
ATOM 577 C C . GLY A 1 73 ? -13.713 -6.585 27.572 1.00 80.31 73 GLY A C 1
ATOM 578 O O . GLY A 1 73 ? -13.764 -6.771 28.787 1.00 80.31 73 GLY A O 1
ATOM 579 N N . HIS A 1 74 ? -14.365 -5.561 27.008 1.00 81.31 74 HIS A N 1
ATOM 580 C CA . HIS A 1 74 ? -15.166 -4.614 27.799 1.00 81.31 74 HIS A CA 1
ATOM 581 C C . HIS A 1 74 ? -16.496 -5.213 28.224 1.00 81.31 74 HIS A C 1
ATOM 583 O O . HIS A 1 74 ? -17.266 -5.648 27.369 1.00 81.31 74 HIS A O 1
ATOM 589 N N . GLN A 1 75 ? -16.802 -5.135 29.520 1.00 88.94 75 GLN A N 1
ATOM 590 C CA . GLN A 1 75 ? -18.139 -5.422 30.032 1.00 88.94 75 GLN A CA 1
ATOM 591 C C . GLN A 1 75 ? -19.053 -4.213 29.811 1.00 88.94 75 GLN A C 1
ATOM 593 O O . GLN A 1 75 ? -18.772 -3.114 30.287 1.00 88.94 75 GLN A O 1
ATOM 598 N N . VAL A 1 76 ? -20.146 -4.416 29.083 1.00 86.81 76 VAL A N 1
ATOM 599 C CA . VAL A 1 76 ? -21.120 -3.382 28.724 1.00 86.81 76 VAL A CA 1
ATOM 600 C C . VAL A 1 76 ? -22.541 -3.870 28.962 1.00 86.81 76 VAL A C 1
ATOM 602 O O . VAL A 1 76 ? -22.810 -5.070 28.967 1.00 86.81 76 VAL A O 1
ATOM 605 N N . THR A 1 77 ? -23.460 -2.922 29.115 1.00 88.50 77 THR A N 1
ATOM 606 C CA . THR A 1 77 ? -24.888 -3.199 29.263 1.00 88.50 77 THR A CA 1
ATOM 607 C C . THR A 1 77 ? -25.637 -2.578 28.089 1.00 88.50 77 THR A C 1
ATOM 609 O O . THR A 1 77 ? -25.699 -1.354 27.976 1.00 88.50 77 THR A O 1
ATOM 612 N N . SER A 1 78 ? -26.206 -3.414 27.217 1.00 86.31 78 SER A N 1
ATOM 613 C CA . SER A 1 78 ? -26.889 -2.975 25.990 1.00 86.31 78 SER A CA 1
ATOM 614 C C . SER A 1 78 ? -28.198 -3.731 25.788 1.00 86.31 78 SER A C 1
ATOM 616 O O . SER A 1 78 ? -28.331 -4.881 26.195 1.00 86.31 78 SER A O 1
ATOM 618 N N . THR A 1 79 ? -29.185 -3.091 25.156 1.00 87.44 79 THR A N 1
ATOM 619 C CA . THR A 1 79 ? -30.441 -3.770 24.797 1.00 87.44 79 THR A CA 1
ATOM 620 C C . THR A 1 79 ? -30.293 -4.514 23.466 1.00 87.44 79 THR A C 1
ATOM 622 O O . THR A 1 79 ? -29.628 -4.002 22.558 1.00 87.44 79 THR A O 1
ATOM 625 N N . PRO A 1 80 ? -30.957 -5.670 23.288 1.00 85.25 80 PRO A N 1
ATOM 626 C CA . PRO A 1 80 ? -30.921 -6.420 22.035 1.00 85.25 80 PRO A CA 1
ATOM 627 C C . PRO A 1 80 ? -31.364 -5.605 20.824 1.00 85.25 80 PRO A C 1
ATOM 629 O O . PRO A 1 80 ? -30.699 -5.625 19.794 1.00 85.25 80 PRO A O 1
ATOM 632 N N . ASN A 1 81 ? -32.433 -4.818 20.972 1.00 80.69 81 ASN A N 1
ATOM 633 C CA . ASN A 1 81 ? -32.912 -3.938 19.909 1.00 80.69 81 ASN A CA 1
ATOM 634 C C . ASN A 1 81 ? -31.855 -2.886 19.513 1.00 80.69 81 ASN A C 1
ATOM 636 O O . ASN A 1 81 ? -31.692 -2.592 18.335 1.00 80.69 81 ASN A O 1
ATOM 640 N N . GLY A 1 82 ? -31.095 -2.351 20.477 1.00 77.88 82 GLY A N 1
ATOM 641 C CA . GLY A 1 82 ? -29.991 -1.432 20.192 1.00 77.88 82 GLY A CA 1
ATOM 642 C C . GLY A 1 82 ? -28.854 -2.106 19.417 1.00 77.88 82 GLY A C 1
ATOM 643 O O . GLY A 1 82 ? -28.387 -1.578 18.411 1.00 77.88 82 GLY A O 1
ATOM 644 N N . VAL A 1 83 ? -28.458 -3.309 19.833 1.00 80.19 83 VAL A N 1
ATOM 645 C CA . VAL A 1 83 ? -27.413 -4.090 19.151 1.00 80.19 83 VAL A CA 1
ATOM 646 C C . VAL A 1 83 ? -27.835 -4.468 17.723 1.00 80.19 83 VAL A C 1
ATOM 648 O O . VAL A 1 83 ? -27.063 -4.301 16.782 1.00 80.19 83 VAL A O 1
ATOM 651 N N . GLN A 1 84 ? -29.082 -4.906 17.533 1.00 73.62 84 GLN A N 1
ATOM 652 C CA . GLN A 1 84 ? -29.627 -5.307 16.229 1.00 73.62 84 GLN A CA 1
ATOM 653 C C . GLN A 1 84 ? -29.802 -4.133 15.254 1.00 73.62 84 GLN A C 1
ATOM 655 O O . GLN A 1 84 ? -29.651 -4.312 14.048 1.00 73.62 84 GLN A O 1
ATOM 660 N N . GLN A 1 85 ? -30.080 -2.926 15.755 1.00 70.50 85 GLN A N 1
ATOM 661 C CA . GLN A 1 85 ? -30.182 -1.707 14.940 1.00 70.50 85 GLN A CA 1
ATOM 662 C C . GLN A 1 85 ? -28.817 -1.130 14.522 1.00 70.50 85 GLN A C 1
ATOM 664 O O . GLN A 1 85 ? -28.768 -0.089 13.868 1.00 70.50 85 GLN A O 1
ATOM 669 N N . GLY A 1 86 ? -27.707 -1.792 14.868 1.00 64.50 86 GLY A N 1
ATOM 670 C CA . GLY A 1 86 ? -26.361 -1.380 14.467 1.00 64.50 86 GLY A CA 1
ATOM 671 C C . GLY A 1 86 ? -25.750 -0.292 15.351 1.00 64.50 86 GLY A C 1
ATOM 672 O O . GLY A 1 86 ? -24.760 0.328 14.961 1.00 64.50 86 GLY A O 1
ATOM 673 N N . TYR A 1 87 ? -26.294 -0.046 16.548 1.00 63.91 87 TYR A N 1
ATOM 674 C CA . TYR A 1 87 ? -25.560 0.731 17.541 1.00 63.91 87 TYR A CA 1
ATOM 675 C C . TYR A 1 87 ? -24.372 -0.107 18.025 1.00 63.91 87 TYR A C 1
ATOM 677 O O . TYR A 1 87 ? -24.561 -1.223 18.505 1.00 63.91 87 TYR A O 1
ATOM 685 N N . ASN A 1 88 ? -23.154 0.433 17.886 1.00 68.44 88 ASN A N 1
ATOM 686 C CA . ASN A 1 88 ? -21.916 -0.216 18.327 1.00 68.44 88 ASN A CA 1
ATOM 687 C C . ASN A 1 88 ? -22.094 -0.846 19.717 1.00 68.44 88 ASN A C 1
ATOM 689 O O . ASN A 1 88 ? -22.412 -0.137 20.675 1.00 68.44 88 ASN A O 1
ATOM 693 N N . ILE A 1 89 ? -21.865 -2.162 19.805 1.00 78.31 89 ILE A N 1
ATOM 694 C CA . ILE A 1 89 ? -22.087 -2.980 21.011 1.00 78.31 89 ILE A CA 1
ATOM 695 C C . ILE A 1 89 ? -21.381 -2.379 22.226 1.00 78.31 89 ILE A C 1
ATOM 697 O O . ILE A 1 89 ? -21.939 -2.360 23.322 1.00 78.31 89 ILE A O 1
ATOM 701 N N . CYS A 1 90 ? -20.172 -1.852 22.014 1.00 79.38 90 CYS A N 1
ATOM 702 C CA . CYS A 1 90 ? -19.351 -1.245 23.045 1.00 79.38 90 CYS A CA 1
ATOM 703 C C . CYS A 1 90 ? -19.115 0.245 22.770 1.00 79.38 90 CYS A C 1
ATOM 705 O O . CYS A 1 90 ? -18.526 0.627 21.756 1.00 79.38 90 CYS A O 1
ATOM 707 N N . ARG A 1 91 ? -19.527 1.099 23.715 1.00 75.06 91 ARG A N 1
ATOM 708 C CA . ARG A 1 91 ? -19.285 2.550 23.658 1.00 75.06 91 ARG A CA 1
ATOM 709 C C . ARG A 1 91 ? -17.802 2.911 23.741 1.00 75.06 91 ARG A C 1
ATOM 711 O O . ARG A 1 91 ? -17.403 3.871 23.088 1.00 75.06 91 ARG A O 1
ATOM 718 N N . ALA A 1 92 ? -17.008 2.133 24.478 1.00 73.81 92 ALA A N 1
ATOM 719 C CA . ALA A 1 92 ? -15.559 2.303 24.548 1.00 73.81 92 ALA A CA 1
ATOM 720 C C . ALA A 1 92 ? -14.908 2.039 23.185 1.00 73.81 92 ALA A C 1
ATOM 722 O O . ALA A 1 92 ? -14.185 2.886 22.672 1.00 73.81 92 ALA A O 1
ATOM 723 N N . CYS A 1 93 ? -15.245 0.917 22.539 1.00 73.94 93 CYS A N 1
ATOM 724 C CA . CYS A 1 93 ? -14.776 0.614 21.182 1.00 73.94 93 CYS A CA 1
ATOM 725 C C . CYS A 1 93 ? -15.267 1.645 20.157 1.00 73.94 93 CYS A C 1
ATOM 727 O O . CYS A 1 93 ? -14.563 1.952 19.204 1.00 73.94 93 CYS A O 1
ATOM 729 N N . ALA A 1 94 ? -16.459 2.207 20.367 1.00 74.00 94 ALA A N 1
ATOM 730 C CA . ALA A 1 94 ? -17.012 3.263 19.529 1.00 74.00 94 ALA A CA 1
ATOM 731 C C . ALA A 1 94 ? -16.388 4.651 19.764 1.00 74.00 94 ALA A C 1
ATOM 733 O O . ALA A 1 94 ? -16.817 5.605 19.113 1.00 74.00 94 ALA A O 1
ATOM 734 N N . GLY A 1 95 ? -15.472 4.807 20.728 1.00 69.56 95 GLY A N 1
ATOM 735 C CA . GLY A 1 95 ? -14.915 6.108 21.110 1.00 69.56 95 GLY A CA 1
ATOM 736 C C . GLY A 1 95 ? -15.938 7.072 21.725 1.00 69.56 95 GLY A C 1
ATOM 737 O O . GLY A 1 95 ? -15.720 8.281 21.727 1.00 69.56 95 GLY A O 1
ATOM 738 N N . ARG A 1 96 ? -17.082 6.559 22.201 1.00 72.44 96 ARG A N 1
ATOM 739 C CA . ARG A 1 96 ? -18.188 7.334 22.802 1.00 72.44 96 ARG A CA 1
ATOM 740 C C . ARG A 1 96 ? -18.141 7.361 24.330 1.00 72.44 96 ARG A C 1
ATOM 742 O O . ARG A 1 96 ? -19.020 7.948 24.953 1.00 72.44 96 ARG A O 1
ATOM 749 N N . ASP A 1 97 ? -17.145 6.707 24.914 1.00 80.06 97 ASP A N 1
ATOM 750 C CA . ASP A 1 97 ? -16.829 6.729 26.338 1.00 80.06 97 ASP A CA 1
ATOM 751 C C . ASP A 1 97 ? -15.369 7.162 26.490 1.00 80.06 97 ASP A C 1
ATOM 753 O O . ASP A 1 97 ? -14.459 6.419 26.122 1.00 80.06 97 ASP A O 1
ATOM 757 N N . ALA A 1 98 ? -15.152 8.393 26.954 1.00 80.69 98 ALA A N 1
ATOM 758 C CA . ALA A 1 98 ? -13.826 8.997 27.019 1.00 80.69 98 ALA A CA 1
ATOM 759 C C . ALA A 1 98 ? -12.887 8.249 27.975 1.00 80.69 98 ALA A C 1
ATOM 761 O O . ALA A 1 98 ? -11.738 8.001 27.613 1.00 80.69 98 ALA A O 1
ATOM 762 N N . GLU A 1 99 ? -13.386 7.844 29.144 1.00 83.81 99 GLU A N 1
ATOM 763 C CA . GLU A 1 99 ? -12.583 7.160 30.158 1.00 83.81 99 GLU A CA 1
ATOM 764 C C . GLU A 1 99 ? -12.194 5.767 29.670 1.00 83.81 99 GLU A C 1
ATOM 766 O O . GLU A 1 99 ? -11.017 5.410 29.642 1.00 83.81 99 GLU A O 1
ATOM 771 N N . ALA A 1 100 ? -13.163 4.999 29.171 1.00 80.75 100 ALA A N 1
ATOM 772 C CA . ALA A 1 100 ? -12.873 3.666 28.666 1.00 80.75 100 ALA A CA 1
ATOM 773 C C . ALA A 1 100 ? -11.960 3.703 27.423 1.00 80.75 100 ALA A C 1
ATOM 775 O O . ALA A 1 100 ? -11.072 2.864 27.280 1.00 80.75 100 ALA A O 1
ATOM 776 N N . THR A 1 101 ? -12.115 4.702 26.544 1.00 85.00 101 THR A N 1
ATOM 777 C CA . THR A 1 101 ? -11.206 4.898 25.396 1.00 85.00 101 THR A CA 1
ATOM 778 C C . THR A 1 101 ? -9.788 5.227 25.858 1.00 85.00 101 THR A C 1
ATOM 780 O O . THR A 1 101 ? -8.822 4.737 25.271 1.00 85.00 101 THR A O 1
ATOM 783 N N . TRP A 1 102 ? -9.649 6.015 26.926 1.00 91.25 102 TRP A N 1
ATOM 784 C CA . TRP A 1 102 ? -8.345 6.363 27.473 1.00 91.25 102 TRP A CA 1
ATOM 785 C C . TRP A 1 102 ? -7.608 5.148 28.033 1.00 91.25 102 TRP A C 1
ATOM 787 O O . TRP A 1 102 ? -6.436 4.927 27.713 1.00 91.25 102 TRP A O 1
ATOM 797 N N . GLN A 1 103 ? -8.312 4.317 28.804 1.00 89.50 103 GLN A N 1
ATOM 798 C CA . GLN A 1 103 ? -7.755 3.076 29.341 1.00 89.50 103 GLN A CA 1
ATOM 799 C C . GLN A 1 103 ? -7.358 2.100 28.226 1.00 89.50 103 GLN A C 1
ATOM 801 O O . GLN A 1 103 ? -6.289 1.495 28.296 1.00 89.50 103 GLN A O 1
ATOM 806 N N . ASN A 1 104 ? -8.151 2.005 27.155 1.00 86.56 104 ASN A N 1
ATOM 807 C CA . ASN A 1 104 ? -7.819 1.169 25.997 1.00 86.56 104 ASN A CA 1
ATOM 808 C C . ASN A 1 104 ? -6.544 1.621 25.302 1.00 86.56 104 ASN A C 1
ATOM 810 O O . ASN A 1 104 ? -5.665 0.805 25.044 1.00 86.56 104 ASN A O 1
ATOM 814 N N . PHE A 1 105 ? -6.414 2.923 25.049 1.00 91.75 105 PHE A N 1
ATOM 815 C CA . PHE A 1 105 ? -5.206 3.465 24.445 1.00 91.75 105 PHE A CA 1
ATOM 816 C C . PHE A 1 105 ? -3.967 3.174 25.304 1.00 91.75 105 PHE A C 1
ATOM 818 O O . PHE A 1 105 ? -2.942 2.735 24.782 1.00 91.75 105 PHE A O 1
ATOM 825 N N . ARG A 1 106 ? -4.066 3.345 26.630 1.00 93.81 106 ARG A N 1
ATOM 826 C CA . ARG A 1 106 ? -2.983 2.989 27.561 1.00 93.81 106 ARG A CA 1
ATOM 827 C C . ARG A 1 106 ? -2.636 1.501 27.495 1.00 93.81 106 ARG A C 1
ATOM 829 O O . ARG A 1 106 ? -1.454 1.170 27.431 1.00 93.81 106 ARG A O 1
ATOM 836 N N . ALA A 1 107 ? -3.636 0.623 27.465 1.00 91.50 107 ALA A N 1
ATOM 837 C CA . ALA A 1 107 ? -3.436 -0.819 27.354 1.00 91.50 107 ALA A CA 1
ATOM 838 C C . ALA A 1 107 ? -2.791 -1.219 26.015 1.00 91.50 107 ALA A C 1
ATOM 840 O O . ALA A 1 107 ? -1.874 -2.039 25.998 1.00 91.50 107 ALA A O 1
ATOM 841 N N . ASP A 1 108 ? -3.208 -0.615 24.901 1.00 90.69 108 ASP A N 1
ATOM 842 C CA . ASP A 1 108 ? -2.637 -0.870 23.576 1.00 90.69 108 ASP A CA 1
ATOM 843 C C . ASP A 1 108 ? -1.174 -0.432 23.479 1.00 90.69 108 ASP A C 1
ATOM 845 O O . ASP A 1 108 ? -0.344 -1.152 22.916 1.00 90.69 108 ASP A O 1
ATOM 849 N N . VAL A 1 109 ? -0.842 0.722 24.064 1.00 94.31 109 VAL A N 1
ATOM 850 C CA . VAL A 1 109 ? 0.538 1.211 24.149 1.00 94.31 109 VAL A CA 1
ATOM 851 C C . VAL A 1 109 ? 1.384 0.290 25.033 1.00 94.31 109 VAL A C 1
ATOM 853 O O . VAL A 1 109 ? 2.468 -0.120 24.614 1.00 94.31 109 VAL A O 1
ATOM 856 N N . ALA A 1 110 ? 0.872 -0.107 26.201 1.00 91.06 110 ALA A N 1
ATOM 857 C CA . ALA A 1 110 ? 1.559 -1.014 27.122 1.00 91.06 110 ALA A CA 1
ATOM 858 C C . ALA A 1 110 ? 1.786 -2.412 26.523 1.00 91.06 110 ALA A C 1
ATOM 860 O O . ALA A 1 110 ? 2.855 -2.993 26.693 1.00 91.06 110 ALA A O 1
ATOM 861 N N . ARG A 1 111 ? 0.824 -2.938 25.756 1.00 88.81 111 ARG A N 1
ATOM 862 C CA . ARG A 1 111 ? 0.942 -4.214 25.029 1.00 88.81 111 ARG A CA 1
ATOM 863 C C . ARG A 1 111 ? 2.066 -4.199 23.991 1.00 88.81 111 ARG A C 1
ATOM 865 O O . ARG A 1 111 ? 2.644 -5.241 23.703 1.00 88.81 111 ARG A O 1
ATOM 872 N N . GLN A 1 112 ? 2.391 -3.026 23.453 1.00 89.31 112 GLN A N 1
ATOM 873 C CA . GLN A 1 112 ? 3.541 -2.811 22.569 1.00 89.31 112 GLN A CA 1
ATOM 874 C C . GLN A 1 112 ? 4.817 -2.401 23.339 1.00 89.31 112 GLN A C 1
ATOM 876 O O . GLN A 1 112 ? 5.801 -1.984 22.730 1.00 89.31 112 GLN A O 1
ATOM 881 N N . GLY A 1 113 ? 4.808 -2.502 24.674 1.00 89.62 113 GLY A N 1
ATOM 882 C CA . GLY A 1 113 ? 5.924 -2.178 25.567 1.00 89.62 113 GLY A CA 1
ATOM 883 C C . GLY A 1 113 ? 6.192 -0.680 25.750 1.00 89.62 113 GLY A C 1
ATOM 884 O O . GLY A 1 113 ? 7.228 -0.302 26.291 1.00 89.62 113 GLY A O 1
ATOM 885 N N . GLY A 1 114 ? 5.299 0.187 25.269 1.00 94.19 114 GLY A N 1
ATOM 886 C CA . GLY A 1 114 ? 5.424 1.631 25.425 1.00 94.19 114 GLY A CA 1
ATOM 887 C C . GLY A 1 114 ? 4.783 2.164 26.706 1.00 94.19 114 GLY A C 1
ATOM 888 O O . GLY A 1 114 ? 3.978 1.497 27.354 1.00 94.19 114 GLY A O 1
ATOM 889 N N . THR A 1 115 ? 5.076 3.426 27.009 1.00 96.31 115 THR A N 1
ATOM 890 C CA . THR A 1 115 ? 4.502 4.176 28.131 1.00 96.31 115 THR A CA 1
ATOM 891 C C . THR A 1 115 ? 3.830 5.442 27.620 1.00 96.31 115 THR A C 1
ATOM 893 O O . THR A 1 115 ? 4.453 6.226 26.905 1.00 96.31 115 THR A O 1
ATOM 896 N N . VAL A 1 116 ? 2.575 5.673 28.005 1.00 97.06 116 VAL A N 1
ATOM 897 C CA . VAL A 1 116 ? 1.879 6.940 27.736 1.00 97.06 116 VAL A CA 1
ATOM 898 C C . VAL A 1 116 ? 2.374 8.016 28.699 1.00 97.06 116 VAL A C 1
ATOM 900 O O . VAL A 1 116 ? 2.458 7.774 29.899 1.00 97.06 116 VAL A O 1
ATOM 903 N N . LEU A 1 117 ? 2.709 9.193 28.170 1.00 95.62 117 LEU A N 1
ATOM 904 C CA . LEU A 1 117 ? 3.282 10.303 28.937 1.00 95.62 117 LEU A CA 1
ATOM 905 C C . LEU A 1 117 ? 2.242 11.351 29.354 1.00 95.62 117 LEU A C 1
ATOM 907 O O . LEU A 1 117 ? 2.528 12.166 30.226 1.00 95.62 117 LEU A O 1
ATOM 911 N N . GLU A 1 118 ? 1.051 11.351 28.751 1.00 94.94 118 GLU A N 1
ATOM 912 C CA . GLU A 1 118 ? -0.009 12.277 29.160 1.00 94.94 118 GLU A CA 1
ATOM 913 C C . GLU A 1 118 ? -0.702 11.817 30.447 1.00 94.94 118 GLU A C 1
ATOM 915 O O . GLU A 1 118 ? -1.001 10.633 30.656 1.00 94.94 118 GLU A O 1
ATOM 920 N N . THR A 1 119 ? -1.034 12.791 31.288 1.00 91.69 119 THR A N 1
ATOM 921 C CA . THR A 1 119 ? -1.803 12.585 32.518 1.00 91.69 119 THR A CA 1
ATOM 922 C C . THR A 1 119 ? -3.298 12.429 32.238 1.00 91.69 119 THR A C 1
ATOM 924 O O . THR A 1 119 ? -3.965 11.662 32.933 1.00 91.69 119 THR A O 1
ATOM 927 N N . GLU A 1 120 ? -3.805 13.074 31.184 1.00 90.38 120 GLU A N 1
ATOM 928 C CA . GLU A 1 120 ? -5.227 13.151 30.838 1.00 90.38 120 GLU A CA 1
ATOM 929 C C . GLU A 1 120 ? -5.530 12.813 29.368 1.00 90.38 120 GLU A C 1
ATOM 931 O O . GLU A 1 120 ? -4.661 12.831 28.491 1.00 90.38 120 GLU A O 1
ATOM 936 N N . TRP A 1 121 ? -6.801 12.508 29.090 1.00 92.50 121 TRP A N 1
ATOM 937 C CA . TRP A 1 121 ? -7.268 12.180 27.749 1.00 92.50 121 TRP A CA 1
ATOM 938 C C . TRP A 1 121 ? -7.489 13.427 26.889 1.00 92.50 121 TRP A C 1
ATOM 940 O O . TRP A 1 121 ? -8.456 14.162 27.061 1.00 92.50 121 TRP A O 1
ATOM 950 N N . LEU A 1 122 ? -6.638 13.616 25.879 1.00 90.50 122 LEU A N 1
ATOM 951 C CA . LEU A 1 122 ? -6.746 14.744 24.941 1.00 90.50 122 LEU A CA 1
ATOM 952 C C . LEU A 1 122 ? -7.881 14.610 23.896 1.00 90.50 122 LEU A C 1
ATOM 954 O O . LEU A 1 122 ? -8.209 15.590 23.219 1.00 90.50 122 LEU A O 1
ATOM 958 N N . GLY A 1 123 ? -8.483 13.423 23.752 1.00 86.25 123 GLY A N 1
ATOM 959 C CA . GLY A 1 123 ? -9.508 13.101 22.747 1.00 86.25 123 GLY A CA 1
ATOM 960 C C . GLY A 1 123 ? -9.034 12.108 21.677 1.00 86.25 123 GLY A C 1
ATOM 961 O O . GLY A 1 123 ? -7.854 12.042 21.360 1.00 86.25 123 GLY A O 1
ATOM 962 N N . SER A 1 124 ? -9.957 11.354 21.070 1.00 83.19 124 SER A N 1
ATOM 963 C CA . SER A 1 124 ? -9.644 10.194 20.204 1.00 83.19 124 SER A CA 1
ATOM 964 C C . SER A 1 124 ? -8.916 10.510 18.895 1.00 83.19 124 SER A C 1
ATOM 966 O O . SER A 1 124 ? -8.316 9.617 18.301 1.00 83.19 124 SER A O 1
ATOM 968 N N . GLN A 1 125 ? -8.969 11.765 18.450 1.00 83.75 125 GLN A N 1
ATOM 969 C CA . GLN A 1 125 ? -8.311 12.242 17.229 1.00 83.75 125 GLN A CA 1
ATOM 970 C C . GLN A 1 125 ? -7.089 13.121 17.517 1.00 83.75 125 GLN A C 1
ATOM 972 O O . GLN A 1 125 ? -6.448 13.602 16.585 1.00 83.75 125 GLN A O 1
ATOM 977 N N . LYS A 1 126 ? -6.767 13.367 18.793 1.00 90.25 126 LYS A N 1
ATOM 978 C CA . LYS A 1 126 ? -5.579 14.140 19.154 1.00 90.25 126 LYS A CA 1
ATOM 979 C C . LYS A 1 126 ? -4.387 13.195 19.333 1.00 90.25 126 LYS A C 1
ATOM 981 O O . LYS A 1 126 ? -4.575 12.111 19.872 1.00 90.25 126 LYS A O 1
ATOM 986 N N . PRO A 1 127 ? -3.181 13.576 18.884 1.00 92.81 127 PRO A N 1
ATOM 987 C CA . PRO A 1 127 ? -1.959 12.836 19.183 1.00 92.81 127 PRO A CA 1
ATOM 988 C C . PRO A 1 127 ? -1.649 12.818 20.688 1.00 92.81 127 PRO A C 1
ATOM 990 O O . PRO A 1 127 ? -1.755 13.860 21.335 1.00 92.81 127 PRO A O 1
ATOM 993 N N . HIS A 1 128 ? -1.182 11.685 21.224 1.00 95.50 128 HIS A N 1
ATOM 994 C CA . HIS A 1 128 ? -0.760 11.557 22.632 1.00 95.50 128 HIS A CA 1
ATOM 995 C C . HIS A 1 128 ? 0.706 11.196 22.726 1.00 95.50 128 HIS A C 1
ATOM 997 O O . HIS A 1 128 ? 1.133 10.237 22.085 1.00 95.50 128 HIS A O 1
ATOM 1003 N N . ARG A 1 129 ? 1.475 11.909 23.554 1.00 96.25 129 ARG A N 1
ATOM 1004 C CA . ARG A 1 129 ? 2.892 11.588 23.735 1.00 96.25 129 ARG A CA 1
ATOM 1005 C C . ARG A 1 129 ? 3.059 10.240 24.421 1.00 96.25 129 ARG A C 1
ATOM 1007 O O . ARG A 1 129 ? 2.447 9.965 25.454 1.00 96.25 129 ARG A O 1
ATOM 1014 N N . ILE A 1 130 ? 3.947 9.433 23.864 1.00 96.00 130 ILE A N 1
ATOM 1015 C CA . ILE A 1 130 ? 4.353 8.140 24.392 1.00 96.00 130 ILE A CA 1
ATOM 1016 C C . ILE A 1 130 ? 5.870 7.964 24.268 1.00 96.00 130 ILE A C 1
ATOM 1018 O O . ILE A 1 130 ? 6.517 8.594 23.426 1.00 96.00 130 ILE A O 1
ATOM 1022 N N . ARG A 1 131 ? 6.423 7.058 25.072 1.00 94.31 131 ARG A N 1
ATOM 1023 C CA . ARG A 1 131 ? 7.802 6.574 24.983 1.00 94.31 131 ARG A CA 1
ATOM 1024 C C . ARG A 1 131 ? 7.794 5.086 24.642 1.00 94.31 131 ARG A C 1
ATOM 1026 O O . ARG A 1 131 ? 7.153 4.316 25.347 1.00 94.31 131 ARG A O 1
ATOM 1033 N N . CYS A 1 132 ? 8.462 4.674 23.568 1.00 91.06 132 CYS A N 1
ATOM 1034 C CA . CYS A 1 132 ? 8.550 3.258 23.184 1.00 91.06 132 CYS A CA 1
ATOM 1035 C C . CYS A 1 132 ? 9.625 2.499 24.002 1.00 91.06 132 CYS A C 1
ATOM 1037 O O . CYS A 1 132 ? 10.423 3.158 24.674 1.00 91.06 132 CYS A O 1
ATOM 1039 N N . PRO A 1 133 ? 9.720 1.153 23.894 1.00 87.38 133 PRO A N 1
ATOM 1040 C CA . PRO A 1 133 ? 10.750 0.358 24.582 1.00 87.38 133 PRO A CA 1
ATOM 1041 C C . PRO A 1 133 ? 12.184 0.832 24.311 1.00 87.38 133 PRO A C 1
ATOM 1043 O O . PRO A 1 133 ? 12.971 0.994 25.235 1.00 87.38 133 PRO A O 1
ATOM 1046 N N . GLU A 1 134 ? 12.486 1.166 23.051 1.00 78.31 134 GLU A N 1
ATOM 1047 C CA . GLU A 1 134 ? 13.791 1.704 22.622 1.00 78.31 134 GLU A CA 1
ATOM 1048 C C . GLU A 1 134 ? 14.048 3.159 23.072 1.00 78.31 134 GLU A C 1
ATOM 1050 O O . GLU A 1 134 ? 15.046 3.772 22.709 1.00 78.31 134 GLU A O 1
ATOM 1055 N N . GLY A 1 135 ? 13.130 3.764 23.832 1.00 83.69 135 GLY A N 1
ATOM 1056 C CA . GLY A 1 135 ? 13.278 5.110 24.383 1.00 83.69 135 GLY A CA 1
ATOM 1057 C C . GLY A 1 135 ? 12.883 6.269 23.460 1.00 83.69 135 GLY A C 1
ATOM 1058 O O . GLY A 1 135 ? 12.949 7.419 23.898 1.00 83.69 135 GLY A O 1
ATOM 1059 N N . HIS A 1 136 ? 12.429 6.010 22.229 1.00 84.06 136 HIS A N 1
ATOM 1060 C CA . HIS A 1 136 ? 11.953 7.058 21.320 1.00 84.06 136 HIS A CA 1
ATOM 1061 C C . HIS A 1 136 ? 10.646 7.692 21.802 1.00 84.06 136 HIS A C 1
ATOM 1063 O O . HIS A 1 136 ? 9.752 7.005 22.302 1.00 84.06 136 HIS A O 1
ATOM 1069 N N . HIS A 1 137 ? 10.524 9.002 21.582 1.00 90.44 137 HIS A N 1
ATOM 1070 C CA . HIS A 1 137 ? 9.326 9.775 21.895 1.00 90.44 137 HIS A CA 1
ATOM 1071 C C . HIS A 1 137 ? 8.492 9.983 20.631 1.00 90.44 137 HIS A C 1
ATOM 1073 O O . HIS A 1 137 ? 8.984 10.494 19.622 1.00 90.44 137 HIS A O 1
ATOM 1079 N N . HIS A 1 138 ? 7.216 9.611 20.686 1.00 89.81 138 HIS A N 1
ATOM 1080 C CA . HIS A 1 138 ? 6.281 9.775 19.577 1.00 89.81 138 HIS A CA 1
ATOM 1081 C C . HIS A 1 138 ? 4.909 10.216 20.050 1.00 89.81 138 HIS A C 1
ATOM 1083 O O . HIS A 1 138 ? 4.575 10.073 21.219 1.00 89.81 138 HIS A O 1
ATOM 1089 N N . SER A 1 139 ? 4.116 10.718 19.106 1.00 93.50 139 SER A N 1
ATOM 1090 C CA . SER A 1 139 ? 2.741 11.135 19.354 1.00 93.50 139 SER A CA 1
ATOM 1091 C C . SER A 1 139 ? 1.795 10.468 18.353 1.00 93.50 139 SER A C 1
ATOM 1093 O O . SER A 1 139 ? 1.376 11.118 17.394 1.00 93.50 139 SER A O 1
ATOM 1095 N N . PRO A 1 140 ? 1.516 9.156 18.471 1.00 91.81 140 PRO A N 1
ATOM 1096 C CA . PRO A 1 140 ? 0.537 8.507 17.610 1.00 91.81 140 PRO A CA 1
ATOM 1097 C C . PRO A 1 140 ? -0.886 8.970 17.946 1.00 91.81 140 PRO A C 1
ATOM 1099 O O . PRO A 1 140 ? -1.176 9.410 19.060 1.00 91.81 140 PRO A O 1
ATOM 1102 N N . ILE A 1 141 ? -1.783 8.844 16.969 1.00 91.62 141 ILE A N 1
ATOM 1103 C CA . ILE A 1 141 ? -3.220 9.053 17.169 1.00 91.62 141 ILE A CA 1
ATOM 1104 C C . ILE A 1 141 ? -3.828 7.733 17.675 1.00 91.62 141 ILE A C 1
ATOM 1106 O O . ILE A 1 141 ? -3.567 6.693 17.061 1.00 91.62 141 ILE A O 1
ATOM 1110 N N . PRO A 1 142 ? -4.659 7.741 18.734 1.00 89.94 142 PRO A N 1
ATOM 1111 C CA . PRO A 1 142 ? -5.232 6.530 19.326 1.00 89.94 142 PRO A CA 1
ATOM 1112 C C . PRO A 1 142 ? -5.943 5.600 18.341 1.00 89.94 142 PRO A C 1
ATOM 1114 O O . PRO A 1 142 ? -5.728 4.392 18.379 1.00 89.94 142 PRO A O 1
ATOM 1117 N N . SER A 1 143 ? -6.736 6.157 17.420 1.00 83.62 143 SER A N 1
ATOM 1118 C CA . SER A 1 143 ? -7.447 5.379 16.395 1.00 83.62 143 SER A CA 1
ATOM 1119 C C . SER A 1 143 ? -6.502 4.589 15.482 1.00 83.62 143 SER A C 1
ATOM 1121 O O . SER A 1 143 ? -6.822 3.468 15.098 1.00 83.62 143 SER A O 1
ATOM 1123 N N . SER A 1 144 ? -5.320 5.136 15.178 1.00 86.19 144 SER A N 1
ATOM 1124 C CA . SER A 1 144 ? -4.286 4.451 14.395 1.00 86.19 144 SER A CA 1
ATOM 1125 C C . SER A 1 144 ? -3.688 3.283 15.176 1.00 86.19 144 SER A C 1
ATOM 1127 O O . SER A 1 144 ? -3.589 2.179 14.648 1.00 86.19 144 SER A O 1
ATOM 1129 N N . VAL A 1 145 ? -3.367 3.492 16.459 1.00 88.56 145 VAL A N 1
ATOM 1130 C CA . VAL A 1 145 ? -2.816 2.436 17.327 1.00 88.56 145 VAL A CA 1
ATOM 1131 C C . VAL A 1 145 ? -3.806 1.280 17.488 1.00 88.56 145 VAL A C 1
ATOM 1133 O O . VAL A 1 145 ? -3.427 0.117 17.347 1.00 88.56 145 VAL A O 1
ATOM 1136 N N . GLN A 1 146 ? -5.086 1.593 17.697 1.00 82.56 146 GLN A N 1
ATOM 1137 C CA . GLN A 1 146 ? -6.156 0.602 17.827 1.00 82.56 146 GLN A CA 1
ATOM 1138 C C . GLN A 1 146 ? -6.333 -0.243 16.553 1.00 82.56 146 GLN A C 1
ATOM 1140 O O . GLN A 1 146 ? -6.614 -1.437 16.632 1.00 82.56 146 GLN A O 1
ATOM 1145 N N . GLN A 1 147 ? -6.132 0.353 15.373 1.00 80.81 147 GLN A N 1
ATOM 1146 C CA . GLN A 1 147 ? -6.200 -0.329 14.072 1.00 80.81 147 GLN A CA 1
ATOM 1147 C C . GLN A 1 147 ? -4.925 -1.124 13.728 1.00 80.81 147 GLN A C 1
ATOM 1149 O O . GLN A 1 147 ? -4.773 -1.591 12.601 1.00 80.81 147 GLN A O 1
ATOM 1154 N N . GLY A 1 148 ? -4.001 -1.290 14.680 1.00 78.06 148 GLY A N 1
ATOM 1155 C CA . GLY A 1 148 ? -2.746 -2.015 14.477 1.00 78.06 148 GLY A CA 1
ATOM 1156 C C . GLY A 1 148 ? -1.603 -1.153 13.938 1.00 78.06 148 GLY A C 1
ATOM 1157 O O . GLY A 1 148 ? -0.555 -1.683 13.573 1.00 78.06 148 GLY A O 1
ATOM 1158 N N . GLY A 1 149 ? -1.767 0.171 13.906 1.00 75.19 149 GLY A N 1
ATOM 1159 C CA . GLY A 1 149 ? -0.670 1.106 13.693 1.00 75.19 149 GLY A CA 1
ATOM 1160 C C . GLY A 1 149 ? 0.357 0.985 14.820 1.00 75.19 149 GLY A C 1
ATOM 1161 O O . GLY A 1 149 ? 0.018 0.999 16.004 1.00 75.19 149 GLY A O 1
ATOM 1162 N N . GLY A 1 150 ? 1.632 0.840 14.462 1.00 84.19 150 GLY A N 1
ATOM 1163 C CA . GLY A 1 150 ? 2.704 0.744 15.451 1.00 84.19 150 GLY A CA 1
ATOM 1164 C C . GLY A 1 150 ? 2.813 2.008 16.310 1.00 84.19 150 GLY A C 1
ATOM 1165 O O . GLY A 1 150 ? 2.575 3.122 15.842 1.00 84.19 150 GLY A O 1
ATOM 1166 N N . ILE A 1 151 ? 3.239 1.848 17.563 1.00 90.19 151 ILE A N 1
ATOM 1167 C CA . ILE A 1 151 ? 3.432 2.975 18.492 1.00 90.19 151 ILE A CA 1
ATOM 1168 C C . ILE A 1 151 ? 4.677 3.820 18.184 1.00 90.19 151 ILE A C 1
ATOM 1170 O O . ILE A 1 151 ? 4.803 4.954 18.639 1.00 90.19 151 ILE A O 1
ATOM 1174 N N . CYS A 1 152 ? 5.624 3.290 17.407 1.00 85.06 152 CYS A N 1
ATOM 1175 C CA . CYS A 1 152 ? 6.885 3.967 17.146 1.00 85.06 152 CYS A CA 1
ATOM 1176 C C . CYS A 1 152 ? 7.247 3.972 15.667 1.00 85.06 152 CYS A C 1
ATOM 1178 O O . CYS A 1 152 ? 7.585 2.937 15.091 1.00 85.06 152 CYS A O 1
ATOM 1180 N N . ARG A 1 153 ? 7.211 5.162 15.056 1.00 75.75 153 ARG A N 1
ATOM 1181 C CA . ARG A 1 153 ? 7.573 5.373 13.646 1.00 75.75 153 ARG A CA 1
ATOM 1182 C C . ARG A 1 153 ? 9.071 5.207 13.386 1.00 75.75 153 ARG A C 1
ATOM 1184 O O . ARG A 1 153 ? 9.439 4.739 12.314 1.00 75.75 153 ARG A O 1
ATOM 1191 N N . THR A 1 154 ? 9.928 5.501 14.366 1.00 71.94 154 THR A N 1
ATOM 1192 C CA . THR A 1 154 ? 11.378 5.281 14.244 1.00 71.94 154 THR A CA 1
ATOM 1193 C C . THR A 1 154 ? 11.712 3.784 14.267 1.00 71.94 154 THR A C 1
ATOM 1195 O O . THR A 1 154 ? 12.384 3.292 13.361 1.00 71.94 154 THR A O 1
ATOM 1198 N N . CYS A 1 155 ? 11.159 3.015 15.215 1.00 70.38 155 CYS A N 1
ATOM 1199 C CA . CYS A 1 155 ? 11.339 1.557 15.279 1.00 70.38 155 CYS A CA 1
ATOM 1200 C C . CYS A 1 155 ? 10.708 0.838 14.079 1.00 70.38 155 CYS A C 1
ATOM 1202 O O . CYS A 1 155 ? 11.283 -0.116 13.563 1.00 70.38 155 CYS A O 1
ATOM 1204 N N . SER A 1 156 ? 9.561 1.315 13.589 1.00 67.50 156 SER A N 1
ATOM 1205 C CA . SER A 1 156 ? 8.919 0.758 12.389 1.00 67.50 156 SER A CA 1
ATOM 1206 C C . SER A 1 156 ? 9.540 1.236 11.068 1.00 67.50 156 SER A C 1
ATOM 1208 O O . SER A 1 156 ? 9.080 0.822 10.007 1.00 67.50 156 SER A O 1
ATOM 1210 N N . LYS A 1 157 ? 10.606 2.057 11.103 1.00 62.94 157 LYS A N 1
ATOM 1211 C CA . LYS A 1 157 ? 11.295 2.614 9.918 1.00 62.94 157 LYS A CA 1
ATOM 1212 C C . LYS A 1 157 ? 10.372 3.420 8.990 1.00 62.94 157 LYS A C 1
ATOM 1214 O O . LYS A 1 157 ? 10.592 3.481 7.785 1.00 62.94 157 LYS A O 1
ATOM 1219 N N . VAL A 1 158 ? 9.333 4.026 9.556 1.00 64.06 158 VAL A N 1
ATOM 1220 C CA . VAL A 1 158 ? 8.367 4.895 8.860 1.00 64.06 158 VAL A CA 1
ATOM 1221 C C . VAL A 1 158 ? 8.706 6.376 9.080 1.00 64.06 158 VAL A C 1
ATOM 1223 O O . VAL A 1 158 ? 8.031 7.261 8.564 1.00 64.06 158 VAL A O 1
ATOM 1226 N N . ASP A 1 159 ? 9.759 6.667 9.844 1.00 69.94 159 ASP A N 1
ATOM 1227 C CA . ASP A 1 159 ? 10.258 8.021 10.057 1.00 69.94 159 ASP A CA 1
ATOM 1228 C C . ASP A 1 159 ? 10.983 8.553 8.795 1.00 69.94 159 ASP A C 1
ATOM 1230 O O . ASP A 1 159 ? 11.975 7.949 8.359 1.00 69.94 159 ASP A O 1
ATOM 1234 N N . PRO A 1 160 ? 10.501 9.650 8.174 1.00 69.62 160 PRO A N 1
ATOM 1235 C CA . PRO A 1 160 ? 11.109 10.212 6.971 1.00 69.62 160 PRO A CA 1
ATOM 1236 C C . PRO A 1 160 ? 12.561 10.659 7.161 1.00 69.62 160 PRO A C 1
ATOM 1238 O O . PRO A 1 160 ? 13.363 10.441 6.255 1.00 69.62 160 PRO A O 1
ATOM 1241 N N . GLU A 1 161 ? 12.914 11.222 8.321 1.00 76.06 161 GLU A N 1
ATOM 1242 C CA . GLU A 1 161 ? 14.268 11.732 8.592 1.00 76.06 161 GLU A CA 1
ATOM 1243 C C . GLU A 1 161 ? 15.273 10.582 8.736 1.00 76.06 161 GLU A C 1
ATOM 1245 O O . GLU A 1 161 ? 16.389 10.616 8.212 1.00 76.06 161 GLU A O 1
ATOM 1250 N N . ASP A 1 162 ? 14.856 9.510 9.411 1.00 77.06 162 ASP A N 1
ATOM 1251 C CA . ASP A 1 162 ? 15.622 8.269 9.519 1.00 77.06 162 ASP A CA 1
ATOM 1252 C C . ASP A 1 162 ? 15.780 7.572 8.164 1.00 77.06 162 ASP A C 1
ATOM 1254 O O . ASP A 1 162 ? 16.867 7.090 7.832 1.00 77.06 162 ASP A O 1
ATOM 1258 N N . SER A 1 163 ? 14.722 7.580 7.351 1.00 79.50 163 SER A N 1
ATOM 1259 C CA . SER A 1 163 ? 14.740 7.031 5.994 1.00 79.50 163 SER A CA 1
ATOM 1260 C C . SER A 1 163 ? 15.712 7.788 5.090 1.00 79.50 163 SER A C 1
ATOM 1262 O O . SER A 1 163 ? 16.537 7.162 4.422 1.00 79.50 163 SER A O 1
ATOM 1264 N N . GLU A 1 164 ? 15.663 9.123 5.103 1.00 88.06 164 GLU A N 1
ATOM 1265 C CA . GLU A 1 164 ? 16.591 9.963 4.347 1.00 88.06 164 GLU A CA 1
ATOM 1266 C C . GLU A 1 164 ? 18.035 9.732 4.798 1.00 88.06 164 GLU A C 1
ATOM 1268 O O . GLU A 1 164 ? 18.912 9.476 3.967 1.00 88.06 164 GLU A O 1
ATOM 1273 N N . ARG A 1 165 ? 18.289 9.783 6.112 1.00 87.19 165 ARG A N 1
ATOM 1274 C CA . ARG A 1 165 ? 19.634 9.617 6.675 1.00 87.19 165 ARG A CA 1
ATOM 1275 C C . ARG A 1 165 ? 20.244 8.280 6.269 1.00 87.19 165 ARG A C 1
ATOM 1277 O O . ARG A 1 165 ? 21.384 8.240 5.804 1.00 87.19 165 ARG A O 1
ATOM 1284 N N . ARG A 1 166 ? 19.487 7.187 6.412 1.00 83.62 166 ARG A N 1
ATOM 1285 C CA . ARG A 1 166 ? 19.931 5.839 6.022 1.00 83.62 166 ARG A CA 1
ATOM 1286 C C . ARG A 1 166 ? 20.188 5.738 4.527 1.00 83.62 166 ARG A C 1
ATOM 1288 O O . ARG A 1 166 ? 21.209 5.182 4.131 1.00 83.62 166 ARG A O 1
ATOM 1295 N N . PHE A 1 167 ? 19.299 6.296 3.707 1.00 87.62 167 PHE A N 1
ATOM 1296 C CA . PHE A 1 167 ? 19.473 6.308 2.260 1.00 87.62 167 PHE A CA 1
ATOM 1297 C C . PHE A 1 167 ? 20.750 7.047 1.853 1.00 87.62 167 PHE A C 1
ATOM 1299 O O . PHE A 1 167 ? 21.610 6.453 1.205 1.00 87.62 167 PHE A O 1
ATOM 1306 N N . ARG A 1 168 ? 20.923 8.303 2.288 1.00 91.25 168 ARG A N 1
ATOM 1307 C CA . ARG A 1 168 ? 22.118 9.101 1.974 1.00 91.25 168 ARG A CA 1
ATOM 1308 C C . ARG A 1 168 ? 23.394 8.413 2.463 1.00 91.25 168 ARG A C 1
ATOM 1310 O O . ARG A 1 168 ? 24.345 8.300 1.697 1.00 91.25 168 ARG A O 1
ATOM 1317 N N . SER A 1 169 ? 23.399 7.894 3.694 1.00 89.44 169 SER A N 1
ATOM 1318 C CA . SER A 1 169 ? 24.547 7.174 4.261 1.00 89.44 169 SER A CA 1
ATOM 1319 C C . SER A 1 169 ? 24.933 5.952 3.425 1.00 89.44 169 SER A C 1
ATOM 1321 O O . SER A 1 169 ? 26.104 5.796 3.084 1.00 89.44 169 SER A O 1
ATOM 1323 N N . ARG A 1 170 ? 23.955 5.135 3.017 1.00 86.44 170 ARG A N 1
ATOM 1324 C CA . ARG A 1 170 ? 24.204 3.951 2.188 1.00 86.44 170 ARG A CA 1
ATOM 1325 C C . ARG A 1 170 ? 24.704 4.312 0.788 1.00 86.44 170 ARG A C 1
ATOM 1327 O O . ARG A 1 170 ? 25.560 3.620 0.244 1.00 86.44 170 ARG A O 1
ATOM 1334 N N . VAL A 1 171 ? 24.185 5.388 0.196 1.00 90.38 171 VAL A N 1
ATOM 1335 C CA . VAL A 1 171 ? 24.667 5.888 -1.098 1.00 90.38 171 VAL A CA 1
ATOM 1336 C C . VAL A 1 171 ? 26.133 6.311 -1.003 1.00 90.38 171 VAL A C 1
ATOM 1338 O O . VAL A 1 171 ? 26.923 5.903 -1.853 1.00 90.38 171 VAL A O 1
ATOM 1341 N N . THR A 1 172 ? 26.507 7.042 0.049 1.00 89.56 172 THR A N 1
ATOM 1342 C CA . THR A 1 172 ? 27.897 7.441 0.311 1.00 89.56 172 THR A CA 1
ATOM 1343 C C . THR A 1 172 ? 28.813 6.238 0.538 1.00 89.56 172 THR A C 1
ATOM 1345 O O . THR A 1 172 ? 29.892 6.184 -0.044 1.00 89.56 172 THR A O 1
ATOM 1348 N N . GLU A 1 173 ? 28.384 5.245 1.323 1.00 86.25 173 GLU A N 1
ATOM 1349 C CA . GLU A 1 173 ? 29.138 4.003 1.567 1.00 86.25 173 GLU A CA 1
ATOM 1350 C C . GLU A 1 173 ? 29.457 3.255 0.260 1.00 86.25 173 GLU A C 1
ATOM 1352 O O . GLU A 1 173 ? 30.547 2.719 0.079 1.00 86.25 173 GLU A O 1
ATOM 1357 N N . LEU A 1 174 ? 28.525 3.278 -0.697 1.00 83.06 174 LEU A N 1
ATOM 1358 C CA . LEU A 1 174 ? 28.693 2.684 -2.025 1.00 83.06 174 LEU A CA 1
ATOM 1359 C C . LEU A 1 174 ? 29.471 3.588 -3.006 1.00 83.06 174 LEU A C 1
ATOM 1361 O O . LEU A 1 174 ? 29.572 3.273 -4.197 1.00 83.06 174 LEU A O 1
ATOM 1365 N N . GLY A 1 175 ? 30.028 4.704 -2.526 1.00 87.50 175 GLY A N 1
ATOM 1366 C CA . GLY A 1 175 ? 30.811 5.664 -3.304 1.00 87.50 175 GLY A CA 1
ATOM 1367 C C . GLY A 1 175 ? 29.970 6.558 -4.217 1.00 87.50 175 GLY A C 1
ATOM 1368 O O . GLY A 1 175 ? 30.474 7.047 -5.224 1.00 87.50 175 GLY A O 1
ATOM 1369 N N . GLY A 1 176 ? 28.678 6.720 -3.934 1.00 90.50 176 GLY A N 1
ATOM 1370 C CA . GLY A 1 176 ? 27.782 7.597 -4.680 1.00 90.50 176 GLY A CA 1
ATOM 1371 C C . GLY A 1 176 ? 27.464 8.907 -3.966 1.00 90.50 176 GLY A C 1
ATOM 1372 O O . GLY A 1 176 ? 27.773 9.111 -2.797 1.00 90.50 176 GLY A O 1
ATOM 1373 N N . THR A 1 177 ? 26.779 9.795 -4.678 1.00 93.31 177 THR A N 1
ATOM 1374 C CA . THR A 1 177 ? 26.285 11.077 -4.175 1.00 93.31 177 THR A CA 1
ATOM 1375 C C . THR A 1 177 ? 24.839 11.266 -4.612 1.00 93.31 177 THR A C 1
ATOM 1377 O O . THR A 1 177 ? 24.534 11.168 -5.801 1.00 93.31 177 THR A O 1
ATOM 1380 N N . VAL A 1 178 ? 23.948 11.537 -3.658 1.00 94.38 178 VAL A N 1
ATOM 1381 C CA . VAL A 1 178 ? 22.561 11.941 -3.942 1.00 94.38 178 VAL A CA 1
ATOM 1382 C C . VAL A 1 178 ? 22.577 13.374 -4.475 1.00 94.38 178 VAL A C 1
ATOM 1384 O O . VAL A 1 178 ? 23.225 14.236 -3.887 1.00 94.38 178 VAL A O 1
ATOM 1387 N N . LEU A 1 179 ? 21.914 13.617 -5.606 1.00 92.69 179 LEU A N 1
ATOM 1388 C CA . LEU A 1 179 ? 21.926 14.912 -6.294 1.00 92.69 179 LEU A CA 1
ATOM 1389 C C . LEU A 1 179 ? 20.771 15.824 -5.867 1.00 92.69 179 LEU A C 1
ATOM 1391 O O . LEU A 1 179 ? 20.816 17.027 -6.115 1.00 92.69 179 LEU A O 1
ATOM 1395 N N . GLU A 1 180 ? 19.722 15.272 -5.263 1.00 90.56 180 GLU A N 1
ATOM 1396 C CA . GLU A 1 180 ? 18.633 16.053 -4.687 1.00 90.56 180 GLU A CA 1
ATOM 1397 C C . GLU A 1 180 ? 19.086 16.802 -3.432 1.00 90.56 180 GLU A C 1
ATOM 1399 O O . GLU A 1 180 ? 19.736 16.251 -2.540 1.00 90.56 180 GLU A O 1
ATOM 1404 N N . THR A 1 181 ? 18.681 18.066 -3.339 1.00 86.75 181 THR A N 1
ATOM 1405 C CA . THR A 1 181 ? 18.847 18.873 -2.130 1.00 86.75 181 THR A CA 1
ATOM 1406 C C . THR A 1 181 ? 17.860 18.451 -1.043 1.00 86.75 181 THR A C 1
ATOM 1408 O O . THR A 1 181 ? 18.236 18.409 0.126 1.00 86.75 181 THR A O 1
ATOM 1411 N N . GLU A 1 182 ? 16.643 18.059 -1.430 1.00 87.06 182 GLU A N 1
ATOM 1412 C CA . GLU A 1 182 ? 15.532 17.726 -0.532 1.00 87.06 182 GLU A CA 1
ATOM 1413 C C . GLU A 1 182 ? 15.097 16.256 -0.625 1.00 87.06 182 GLU A C 1
ATOM 1415 O O . GLU A 1 182 ? 15.272 15.576 -1.641 1.00 87.06 182 GLU A O 1
ATOM 1420 N N . TRP A 1 183 ? 14.470 15.764 0.443 1.00 87.25 183 TRP A N 1
ATOM 1421 C CA . TRP A 1 183 ? 13.925 14.415 0.496 1.00 87.25 183 TRP A CA 1
ATOM 1422 C C . TRP A 1 183 ? 12.594 14.285 -0.247 1.00 87.25 183 TRP A C 1
ATOM 1424 O O . TRP A 1 183 ? 11.548 14.723 0.221 1.00 87.25 183 TRP A O 1
ATOM 1434 N N . LEU A 1 184 ? 12.612 13.574 -1.377 1.00 83.62 184 LEU A N 1
ATOM 1435 C CA . LEU A 1 184 ? 11.411 13.295 -2.176 1.00 83.62 184 LEU A CA 1
ATOM 1436 C C . LEU A 1 184 ? 10.497 12.183 -1.610 1.00 83.62 184 LEU A C 1
ATOM 1438 O O . LEU A 1 184 ? 9.456 11.883 -2.199 1.00 83.62 184 LEU A O 1
ATOM 1442 N N . GLY A 1 185 ? 10.880 11.537 -0.502 1.00 79.31 185 GLY A N 1
ATOM 1443 C CA . GLY A 1 185 ? 10.134 10.438 0.123 1.00 79.31 185 GLY A CA 1
ATOM 1444 C C . GLY A 1 185 ? 10.696 9.036 -0.153 1.00 79.31 185 GLY A C 1
ATOM 1445 O O . GLY A 1 185 ? 11.326 8.780 -1.173 1.00 79.31 185 GLY A O 1
ATOM 1446 N N . ALA A 1 186 ? 10.414 8.085 0.745 1.00 78.88 186 ALA A N 1
ATOM 1447 C CA . ALA A 1 186 ? 11.038 6.751 0.754 1.00 78.88 186 ALA A CA 1
ATOM 1448 C C . ALA A 1 186 ? 10.706 5.848 -0.452 1.00 78.88 186 ALA A C 1
ATOM 1450 O O . ALA A 1 186 ? 11.409 4.871 -0.692 1.00 78.88 186 ALA A O 1
ATOM 1451 N N . ARG A 1 187 ? 9.644 6.156 -1.208 1.00 77.19 187 ARG A N 1
ATOM 1452 C CA . ARG A 1 187 ? 9.214 5.388 -2.397 1.00 77.19 187 ARG A CA 1
ATOM 1453 C C . ARG A 1 187 ? 9.424 6.135 -3.717 1.00 77.19 187 ARG A C 1
ATOM 1455 O O . ARG A 1 187 ? 9.110 5.608 -4.790 1.00 77.19 187 ARG A O 1
ATOM 1462 N N . THR A 1 188 ? 9.937 7.358 -3.647 1.00 80.56 188 THR A N 1
ATOM 1463 C CA . THR A 1 188 ? 10.208 8.189 -4.820 1.00 80.56 188 THR A CA 1
ATOM 1464 C C . THR A 1 188 ? 11.638 7.921 -5.290 1.00 80.56 188 THR A C 1
ATOM 1466 O O . THR A 1 188 ? 12.526 7.839 -4.450 1.00 80.56 188 THR A O 1
ATOM 1469 N N . PRO A 1 189 ? 11.897 7.731 -6.595 1.00 86.50 189 PRO A N 1
ATOM 1470 C CA . PRO A 1 189 ? 13.265 7.610 -7.094 1.00 86.50 189 PRO A CA 1
ATOM 1471 C C . PRO A 1 189 ? 14.056 8.920 -6.939 1.00 86.50 189 PRO A C 1
ATOM 1473 O O . PRO A 1 189 ? 13.565 9.977 -7.330 1.00 86.50 189 PRO A O 1
ATOM 1476 N N . HIS A 1 190 ? 15.298 8.824 -6.464 1.00 90.56 190 HIS A N 1
ATOM 1477 C CA . HIS A 1 190 ? 16.268 9.922 -6.352 1.00 90.56 190 HIS A CA 1
ATOM 1478 C C . HIS A 1 190 ? 17.373 9.771 -7.397 1.00 90.56 190 HIS A C 1
ATOM 1480 O O . HIS A 1 190 ? 17.727 8.648 -7.771 1.00 90.56 190 HIS A O 1
ATOM 1486 N N . ARG A 1 191 ? 17.939 10.882 -7.873 1.00 92.38 191 ARG A N 1
ATOM 1487 C CA . ARG A 1 191 ? 19.101 10.879 -8.761 1.00 92.38 191 ARG A CA 1
ATOM 1488 C C . ARG A 1 191 ? 20.366 10.711 -7.934 1.00 92.38 191 ARG A C 1
ATOM 1490 O O . ARG A 1 191 ? 20.689 11.505 -7.057 1.00 92.38 191 ARG A O 1
ATOM 1497 N N . ILE A 1 192 ? 21.135 9.695 -8.282 1.00 91.12 192 ILE A N 1
ATOM 1498 C CA . ILE A 1 192 ? 22.427 9.401 -7.674 1.00 91.12 192 ILE A CA 1
ATOM 1499 C C . ILE A 1 192 ? 23.495 9.477 -8.753 1.00 91.12 192 ILE A C 1
ATOM 1501 O O . ILE A 1 192 ? 23.326 8.902 -9.827 1.00 91.12 192 ILE A O 1
ATOM 1505 N N . ARG A 1 193 ? 24.619 10.124 -8.450 1.00 89.75 193 ARG A N 1
ATOM 1506 C CA . ARG A 1 193 ? 25.867 9.978 -9.204 1.00 89.75 193 ARG A CA 1
ATOM 1507 C C . ARG A 1 193 ? 26.747 8.942 -8.515 1.00 89.75 193 ARG A C 1
ATOM 1509 O O . ARG A 1 193 ? 27.061 9.115 -7.347 1.00 89.75 193 ARG A O 1
ATOM 1516 N N . CYS A 1 194 ? 27.119 7.856 -9.187 1.00 85.94 194 CYS A N 1
ATOM 1517 C CA . CYS A 1 194 ? 27.998 6.839 -8.594 1.00 85.94 194 CYS A CA 1
ATOM 1518 C C . CYS A 1 194 ? 29.488 7.205 -8.703 1.00 85.94 194 CYS A C 1
ATOM 1520 O O . CYS A 1 194 ? 29.841 8.159 -9.395 1.00 85.94 194 CYS A O 1
ATOM 1522 N N . LYS A 1 195 ? 30.366 6.386 -8.102 1.00 83.50 195 LYS A N 1
ATOM 1523 C CA . LYS A 1 195 ? 31.831 6.556 -8.153 1.00 83.50 195 LYS A CA 1
ATOM 1524 C C . LYS A 1 195 ? 32.427 6.608 -9.565 1.00 83.50 195 LYS A C 1
ATOM 1526 O O . LYS A 1 195 ? 33.461 7.226 -9.765 1.00 83.50 195 LYS A O 1
ATOM 1531 N N . ASN A 1 196 ? 31.760 5.987 -10.541 1.00 73.69 196 ASN A N 1
ATOM 1532 C CA . ASN A 1 196 ? 32.155 6.009 -11.955 1.00 73.69 196 ASN A CA 1
ATOM 1533 C C . ASN A 1 196 ? 31.438 7.133 -12.732 1.00 73.69 196 ASN A C 1
ATOM 1535 O O . ASN A 1 196 ? 31.281 7.042 -13.944 1.00 73.69 196 ASN A O 1
ATOM 1539 N N . SER A 1 197 ? 30.920 8.155 -12.044 1.00 79.50 197 SER A N 1
ATOM 1540 C CA . SER A 1 197 ? 30.260 9.338 -12.620 1.00 79.50 197 SER A CA 1
ATOM 1541 C C . SER A 1 197 ? 28.951 9.092 -13.388 1.00 79.50 197 SER A C 1
ATOM 1543 O O . SER A 1 197 ? 28.364 10.032 -13.925 1.00 79.50 197 SER A O 1
ATOM 1545 N N . HIS A 1 198 ? 28.417 7.868 -13.395 1.00 78.38 198 HIS A N 1
ATOM 1546 C CA . HIS A 1 198 ? 27.098 7.589 -13.967 1.00 78.38 198 HIS A CA 1
ATOM 1547 C C . HIS A 1 198 ? 25.981 8.166 -13.100 1.00 78.38 198 HIS A C 1
ATOM 1549 O O . HIS A 1 198 ? 25.999 8.010 -11.878 1.00 78.38 198 HIS A O 1
ATOM 1555 N N . THR A 1 199 ? 24.974 8.757 -13.743 1.00 85.75 199 THR A N 1
ATOM 1556 C CA . THR A 1 199 ? 23.753 9.214 -13.068 1.00 85.75 199 THR A CA 1
ATOM 1557 C C . THR A 1 199 ? 22.652 8.163 -13.212 1.00 85.75 199 THR A C 1
ATOM 1559 O O . THR A 1 199 ? 22.367 7.719 -14.323 1.00 85.75 199 THR A O 1
ATOM 1562 N N . ALA A 1 200 ? 22.033 7.758 -12.104 1.00 83.12 200 ALA A N 1
ATOM 1563 C CA . ALA A 1 200 ? 20.959 6.768 -12.067 1.00 83.12 200 ALA A CA 1
ATOM 1564 C C . ALA A 1 200 ? 19.794 7.241 -11.190 1.00 83.12 200 ALA A C 1
ATOM 1566 O O . ALA A 1 200 ? 19.997 7.964 -10.220 1.00 83.12 200 ALA A O 1
ATOM 1567 N N . LEU A 1 201 ? 18.577 6.811 -11.532 1.00 87.25 201 LEU A N 1
ATOM 1568 C CA . LEU A 1 201 ? 17.398 6.965 -10.681 1.00 87.25 201 LEU A CA 1
ATOM 1569 C C . LEU A 1 201 ? 17.236 5.717 -9.816 1.00 87.25 201 LEU A C 1
ATOM 1571 O O . LEU A 1 201 ? 17.043 4.619 -10.346 1.00 87.25 201 LEU A O 1
ATOM 1575 N N . THR A 1 202 ? 17.271 5.897 -8.502 1.00 83.88 202 THR A N 1
ATOM 1576 C CA . THR A 1 202 ? 17.292 4.798 -7.536 1.00 83.88 202 THR A CA 1
ATOM 1577 C C . THR A 1 202 ? 16.272 5.054 -6.440 1.00 83.88 202 THR A C 1
ATOM 1579 O O . THR A 1 202 ? 16.193 6.159 -5.910 1.00 83.88 202 THR A O 1
ATOM 1582 N N . ARG A 1 203 ? 15.471 4.039 -6.102 1.00 84.19 203 ARG A N 1
ATOM 1583 C CA . ARG A 1 203 ? 14.530 4.139 -4.984 1.00 84.19 203 ARG A CA 1
ATOM 1584 C C . ARG A 1 203 ? 15.223 3.809 -3.660 1.00 84.19 203 ARG A C 1
ATOM 1586 O O . ARG A 1 203 ? 15.989 2.843 -3.628 1.00 84.19 203 ARG A O 1
ATOM 1593 N N . PRO A 1 204 ? 14.931 4.544 -2.574 1.00 82.44 204 PRO A N 1
ATOM 1594 C CA . PRO A 1 204 ? 15.533 4.292 -1.270 1.00 82.44 204 PRO A CA 1
ATOM 1595 C C . PRO A 1 204 ? 15.334 2.885 -0.704 1.00 82.44 204 PRO A C 1
ATOM 1597 O O . PRO A 1 204 ? 16.249 2.350 -0.088 1.00 82.44 204 PRO A O 1
ATOM 1600 N N . ASP A 1 205 ? 14.178 2.268 -0.937 1.00 75.19 205 ASP A N 1
ATOM 1601 C CA . ASP A 1 205 ? 13.854 0.909 -0.485 1.00 75.19 205 ASP A CA 1
ATOM 1602 C C . ASP A 1 205 ? 14.611 -0.201 -1.242 1.00 75.19 205 ASP A C 1
ATOM 1604 O O . ASP A 1 205 ? 14.804 -1.287 -0.699 1.00 75.19 205 ASP A O 1
ATOM 1608 N N . GLY A 1 206 ? 15.098 0.073 -2.457 1.00 67.31 206 GLY A N 1
ATOM 1609 C CA . GLY A 1 206 ? 15.866 -0.877 -3.273 1.00 67.31 206 GLY A CA 1
ATOM 1610 C C . GLY A 1 206 ? 17.371 -0.916 -2.978 1.00 67.31 206 GLY A C 1
ATOM 1611 O O . GLY A 1 206 ? 18.027 -1.920 -3.259 1.00 67.31 206 GLY A O 1
ATOM 1612 N N . VAL A 1 207 ? 17.943 0.139 -2.380 1.00 70.81 207 VAL A N 1
ATOM 1613 C CA . VAL A 1 207 ? 19.394 0.210 -2.095 1.00 70.81 207 VAL A CA 1
ATOM 1614 C C . VAL A 1 207 ? 19.847 -0.790 -1.018 1.00 70.81 207 VAL A C 1
ATOM 1616 O O . VAL A 1 207 ? 20.891 -1.424 -1.207 1.00 70.81 207 VAL A O 1
ATOM 1619 N N . PRO A 1 208 ? 19.108 -0.984 0.094 1.00 59.84 208 PRO A N 1
ATOM 1620 C CA . PRO A 1 208 ? 19.465 -1.979 1.104 1.00 59.84 208 PRO A CA 1
ATOM 1621 C C . PRO A 1 208 ? 19.397 -3.425 0.593 1.00 59.84 208 PRO A C 1
ATOM 1623 O O . PRO A 1 208 ? 20.174 -4.254 1.053 1.00 59.84 208 PRO A O 1
ATOM 1626 N N . SER A 1 209 ? 18.530 -3.725 -0.381 1.00 55.44 209 SER A N 1
ATOM 1627 C CA . SER A 1 209 ? 18.292 -5.084 -0.901 1.00 55.44 209 SER A CA 1
ATOM 1628 C C . SER A 1 209 ? 19.348 -5.591 -1.896 1.00 55.44 209 SER A C 1
ATOM 1630 O O . SER A 1 209 ? 19.154 -6.630 -2.519 1.00 55.44 209 SER A O 1
ATOM 1632 N N . GLY A 1 210 ? 20.469 -4.880 -2.068 1.00 56.16 210 GLY A N 1
ATOM 1633 C CA . GLY A 1 210 ? 21.591 -5.349 -2.890 1.00 56.16 210 GLY A CA 1
ATOM 1634 C C . GLY A 1 210 ? 21.471 -5.080 -4.395 1.00 56.16 210 GLY A C 1
ATOM 1635 O O . GLY A 1 210 ? 22.336 -5.515 -5.148 1.00 56.16 210 GLY A O 1
ATOM 1636 N N . GLU A 1 211 ? 20.473 -4.312 -4.856 1.00 60.53 211 GLU A N 1
ATOM 1637 C CA . GLU A 1 211 ? 20.348 -3.921 -6.276 1.00 60.53 211 GLU A CA 1
ATOM 1638 C C . GLU A 1 211 ? 21.469 -2.970 -6.757 1.00 60.53 211 GLU A C 1
ATOM 1640 O O . GLU A 1 211 ? 21.639 -2.759 -7.962 1.00 60.53 211 GLU A O 1
ATOM 1645 N N . GLY A 1 212 ? 22.248 -2.411 -5.821 1.00 70.25 212 GLY A N 1
ATOM 1646 C CA . GLY A 1 212 ? 23.293 -1.419 -6.074 1.00 70.25 212 GLY A CA 1
ATOM 1647 C C . GLY A 1 212 ? 22.742 -0.008 -6.330 1.00 70.25 212 GLY A C 1
ATOM 1648 O O . GLY A 1 212 ? 21.544 0.202 -6.487 1.00 70.25 212 GLY A O 1
ATOM 1649 N N . ILE A 1 213 ? 23.630 0.993 -6.369 1.00 81.12 213 ILE A N 1
ATOM 1650 C CA . ILE A 1 213 ? 23.259 2.408 -6.610 1.00 81.12 213 ILE A CA 1
ATOM 1651 C C . ILE A 1 213 ? 23.374 2.834 -8.077 1.00 81.12 213 ILE A C 1
ATOM 1653 O O . ILE A 1 213 ? 22.986 3.945 -8.430 1.00 81.12 213 ILE A O 1
ATOM 1657 N N . CYS A 1 214 ? 23.936 1.978 -8.934 1.00 78.19 214 CYS A N 1
ATOM 1658 C CA . CYS A 1 214 ? 24.154 2.276 -10.342 1.00 78.19 214 CYS A CA 1
ATOM 1659 C C . CYS A 1 214 ? 24.062 1.020 -11.203 1.00 78.19 214 CYS A C 1
ATOM 1661 O O . CYS A 1 214 ? 24.881 0.110 -11.099 1.00 78.19 214 CYS A O 1
ATOM 1663 N N . ARG A 1 215 ? 23.082 1.015 -12.108 1.00 73.62 215 ARG A N 1
ATOM 1664 C CA . ARG A 1 215 ? 22.813 -0.109 -13.013 1.00 73.62 215 ARG A CA 1
ATOM 1665 C C . ARG A 1 215 ? 23.913 -0.303 -14.057 1.00 73.62 215 ARG A C 1
ATOM 1667 O O . ARG A 1 215 ? 24.270 -1.442 -14.332 1.00 73.62 215 ARG A O 1
ATOM 1674 N N . ARG A 1 216 ? 24.507 0.792 -14.549 1.00 70.12 216 ARG A N 1
ATOM 1675 C CA . ARG A 1 216 ? 25.662 0.749 -15.463 1.00 70.12 216 ARG A CA 1
ATOM 1676 C C . ARG A 1 216 ? 26.878 0.087 -14.806 1.00 70.12 216 ARG A C 1
ATOM 1678 O O . ARG A 1 216 ? 27.528 -0.740 -15.422 1.00 70.12 216 ARG A O 1
ATOM 1685 N N . CYS A 1 217 ? 27.143 0.381 -13.529 1.00 69.38 217 CYS A N 1
ATOM 1686 C CA . CYS A 1 217 ? 28.212 -0.278 -12.763 1.00 69.38 217 CYS A CA 1
ATOM 1687 C C . CYS A 1 217 ? 27.912 -1.745 -12.428 1.00 69.38 217 CYS A C 1
ATOM 1689 O O . CYS A 1 217 ? 28.838 -2.501 -12.167 1.00 69.38 217 CYS A O 1
ATOM 1691 N N . ALA A 1 218 ? 26.641 -2.144 -12.426 1.00 67.69 218 ALA A N 1
ATOM 1692 C CA . ALA A 1 218 ? 26.225 -3.532 -12.251 1.00 67.69 218 ALA A CA 1
ATOM 1693 C C . ALA A 1 218 ? 26.245 -4.331 -13.575 1.00 67.69 218 ALA A C 1
ATOM 1695 O O . ALA A 1 218 ? 25.553 -5.340 -13.673 1.00 67.69 218 ALA A O 1
ATOM 1696 N N . ASN A 1 219 ? 26.972 -3.857 -14.601 1.00 60.53 219 ASN A N 1
ATOM 1697 C CA . ASN A 1 219 ? 27.045 -4.436 -15.951 1.00 60.53 219 ASN A CA 1
ATOM 1698 C C . ASN A 1 219 ? 25.682 -4.667 -16.629 1.00 60.53 219 ASN A C 1
ATOM 1700 O O . ASN A 1 219 ? 25.554 -5.505 -17.519 1.00 60.53 219 ASN A O 1
ATOM 1704 N N . LYS A 1 220 ? 24.651 -3.896 -16.258 1.00 64.44 220 LYS A N 1
ATOM 1705 C CA . LYS A 1 220 ? 23.398 -3.848 -17.021 1.00 64.44 220 LYS A CA 1
ATOM 1706 C C . LYS A 1 220 ? 23.589 -2.886 -18.191 1.00 64.44 220 LYS A C 1
ATOM 1708 O O . LYS A 1 220 ? 23.214 -1.720 -18.092 1.00 64.44 220 LYS A O 1
ATOM 1713 N N . VAL A 1 221 ? 24.260 -3.365 -19.236 1.00 69.56 221 VAL A N 1
ATOM 1714 C CA . VAL A 1 221 ? 24.543 -2.613 -20.472 1.00 69.56 221 VAL A CA 1
ATOM 1715 C C . VAL A 1 221 ? 23.345 -2.565 -21.419 1.00 69.56 221 VAL A C 1
ATOM 1717 O O . VAL A 1 221 ? 23.269 -1.670 -22.243 1.00 69.56 221 VAL A O 1
ATOM 1720 N N . TRP A 1 222 ? 22.376 -3.466 -21.234 1.00 80.25 222 TRP A N 1
ATOM 1721 C CA . TRP A 1 222 ? 21.192 -3.612 -22.088 1.00 80.25 222 TRP A CA 1
ATOM 1722 C C . TRP A 1 222 ? 21.544 -3.639 -23.577 1.00 80.25 222 TRP A C 1
ATOM 1724 O O . TRP A 1 222 ? 21.010 -2.879 -24.370 1.00 80.25 222 TRP A O 1
ATOM 1734 N N . ASP A 1 223 ? 22.454 -4.531 -23.936 1.00 86.12 223 ASP A N 1
ATOM 1735 C CA . ASP A 1 223 ? 22.948 -4.763 -25.291 1.00 86.12 223 ASP A CA 1
ATOM 1736 C C . ASP A 1 223 ? 22.071 -5.743 -26.087 1.00 86.12 223 ASP A C 1
ATOM 1738 O O . ASP A 1 223 ? 22.407 -6.101 -27.212 1.00 86.12 223 ASP A O 1
ATOM 1742 N N . VAL A 1 224 ? 20.938 -6.181 -25.526 1.00 89.81 224 VAL A N 1
ATOM 1743 C CA . VAL A 1 224 ? 20.013 -7.095 -26.197 1.00 89.81 224 VAL A CA 1
ATOM 1744 C C . VAL A 1 224 ? 18.582 -6.573 -26.149 1.00 89.81 224 VAL A C 1
ATOM 1746 O O . VAL A 1 224 ? 18.073 -6.241 -25.075 1.00 89.81 224 VAL A O 1
ATOM 1749 N N . PHE A 1 225 ? 17.905 -6.578 -27.298 1.00 94.88 225 PHE A N 1
ATOM 1750 C CA . PHE A 1 225 ? 16.469 -6.330 -27.446 1.00 94.88 225 PHE A CA 1
ATOM 1751 C C . PHE A 1 225 ? 15.784 -7.575 -28.016 1.00 94.88 225 PHE A C 1
ATOM 1753 O O . PHE A 1 225 ? 16.286 -8.191 -28.951 1.00 94.88 225 PHE A O 1
ATOM 1760 N N . TYR A 1 226 ? 14.619 -7.947 -27.491 1.00 95.94 226 TYR A N 1
ATOM 1761 C CA . TYR A 1 226 ? 13.871 -9.109 -27.973 1.00 95.94 226 TYR A CA 1
ATOM 1762 C C . TYR A 1 226 ? 12.377 -8.829 -28.100 1.00 95.94 226 TYR A C 1
ATOM 1764 O O . TYR A 1 226 ? 11.804 -8.015 -27.372 1.00 95.94 226 TYR A O 1
ATOM 1772 N N . VAL A 1 227 ? 11.738 -9.578 -28.998 1.00 97.38 227 VAL A N 1
ATOM 1773 C CA . VAL A 1 227 ? 10.284 -9.670 -29.145 1.00 97.38 227 VAL A CA 1
ATOM 1774 C C . VAL A 1 227 ? 9.903 -11.144 -29.101 1.00 97.38 227 VAL A C 1
ATOM 1776 O O . VAL A 1 227 ? 10.384 -11.936 -29.910 1.00 97.38 227 VAL A O 1
ATOM 1779 N N . VAL A 1 228 ? 9.033 -11.511 -28.166 1.00 97.62 228 VAL A N 1
ATOM 1780 C CA . VAL A 1 228 ? 8.513 -12.868 -27.981 1.00 97.62 228 VAL A CA 1
ATOM 1781 C C . VAL A 1 228 ? 6.988 -12.864 -27.997 1.00 97.62 228 VAL A C 1
ATOM 1783 O O . VAL A 1 228 ? 6.354 -11.865 -27.653 1.00 97.62 228 VAL A O 1
ATOM 1786 N N . ALA A 1 229 ? 6.384 -13.976 -28.391 1.00 97.06 229 ALA A N 1
ATOM 1787 C CA . ALA A 1 229 ? 4.945 -14.106 -28.534 1.00 97.06 229 ALA A CA 1
ATOM 1788 C C . ALA A 1 229 ? 4.413 -15.396 -27.913 1.00 97.06 229 ALA A C 1
ATOM 1790 O O . ALA A 1 229 ? 5.031 -16.463 -27.986 1.00 97.06 229 ALA A O 1
ATOM 1791 N N . ASP A 1 230 ? 3.228 -15.257 -27.336 1.00 96.50 230 ASP A N 1
ATOM 1792 C CA . ASP A 1 230 ? 2.323 -16.333 -26.976 1.00 96.50 230 ASP A CA 1
ATOM 1793 C C . ASP A 1 230 ? 1.253 -16.402 -28.075 1.00 96.50 230 ASP A C 1
ATOM 1795 O O . ASP A 1 230 ? 0.388 -15.525 -28.182 1.00 96.50 230 ASP A O 1
ATOM 1799 N N . LEU A 1 231 ? 1.377 -17.408 -28.945 1.00 93.62 231 LEU A N 1
ATOM 1800 C CA . LEU A 1 231 ? 0.471 -17.599 -30.079 1.00 93.62 231 LEU A CA 1
ATOM 1801 C C . LEU A 1 231 ? -0.919 -18.057 -29.618 1.00 93.62 231 LEU A C 1
ATOM 1803 O O . LEU A 1 231 ? -1.908 -17.678 -30.241 1.00 93.62 231 LEU A O 1
ATOM 1807 N N . ASP A 1 232 ? -0.995 -18.801 -28.511 1.00 93.94 232 ASP A N 1
ATOM 1808 C CA . ASP A 1 232 ? -2.244 -19.356 -27.983 1.00 93.94 232 ASP A CA 1
ATOM 1809 C C . ASP A 1 232 ? -3.144 -18.232 -27.458 1.00 93.94 232 ASP A C 1
ATOM 1811 O O . ASP A 1 232 ? -4.344 -18.196 -27.726 1.00 93.94 232 ASP A O 1
ATOM 1815 N N . ASN A 1 233 ? -2.546 -17.258 -26.767 1.00 93.69 233 ASN A N 1
ATOM 1816 C CA . ASN A 1 233 ? -3.258 -16.102 -26.224 1.00 93.69 233 ASN A CA 1
ATOM 1817 C C . ASN A 1 233 ? -3.227 -14.871 -27.143 1.00 93.69 233 ASN A C 1
ATOM 1819 O O . ASN A 1 233 ? -3.773 -13.827 -26.785 1.00 93.69 233 ASN A O 1
ATOM 1823 N N . SER A 1 234 ? -2.591 -14.963 -28.316 1.00 95.75 234 SER A N 1
ATOM 1824 C CA . SER A 1 234 ? -2.422 -13.843 -29.254 1.00 95.75 234 SER A CA 1
ATOM 1825 C C . SER A 1 234 ? -1.847 -12.582 -28.589 1.00 95.75 234 SER A C 1
ATOM 1827 O O . SER A 1 234 ? -2.324 -11.458 -28.805 1.00 95.75 234 SER A O 1
ATOM 1829 N N . THR A 1 235 ? -0.817 -12.760 -27.754 1.00 97.19 235 THR A N 1
ATOM 1830 C CA . THR A 1 235 ? -0.130 -11.658 -27.064 1.00 97.19 235 THR A CA 1
ATOM 1831 C C . THR A 1 235 ? 1.358 -11.607 -27.386 1.00 97.19 235 THR A C 1
ATOM 1833 O O . THR A 1 235 ? 2.040 -12.622 -27.510 1.00 97.19 235 THR A O 1
ATOM 1836 N N . VAL A 1 236 ? 1.875 -10.389 -27.525 1.00 97.00 236 VAL A N 1
ATOM 1837 C CA . VAL A 1 236 ? 3.283 -10.094 -27.792 1.00 97.00 236 VAL A CA 1
ATOM 1838 C C . VAL A 1 236 ? 3.898 -9.375 -26.599 1.00 97.00 236 VAL A C 1
ATOM 1840 O O . VAL A 1 236 ? 3.279 -8.506 -25.979 1.00 97.00 236 VAL A O 1
ATOM 1843 N N . LYS A 1 237 ? 5.148 -9.720 -26.303 1.00 96.25 237 LYS A N 1
ATOM 1844 C CA . LYS A 1 237 ? 6.001 -9.041 -25.340 1.00 96.25 237 LYS A CA 1
ATOM 1845 C C . LYS A 1 237 ? 7.289 -8.603 -26.023 1.00 96.25 237 LYS A C 1
ATOM 1847 O O . LYS A 1 237 ? 7.945 -9.406 -26.673 1.00 96.25 237 LYS A O 1
ATOM 1852 N N . PHE A 1 238 ? 7.716 -7.373 -25.773 1.00 96.31 238 PHE A N 1
ATOM 1853 C CA . PHE A 1 238 ? 9.091 -6.951 -26.046 1.00 96.31 238 PHE A CA 1
ATOM 1854 C C . PHE A 1 238 ? 9.839 -6.616 -24.749 1.00 96.31 238 PHE A C 1
ATOM 1856 O O . PHE A 1 238 ? 9.240 -6.537 -23.667 1.00 96.31 238 PHE A O 1
ATOM 1863 N N . GLY A 1 239 ? 11.156 -6.471 -24.835 1.00 93.50 239 GLY A N 1
ATOM 1864 C CA . GLY A 1 239 ? 11.974 -6.006 -23.721 1.00 93.50 239 GLY A CA 1
ATOM 1865 C C . GLY A 1 239 ? 13.466 -6.061 -24.008 1.00 93.50 239 GLY A C 1
ATOM 1866 O O . GLY A 1 239 ? 13.893 -6.493 -25.077 1.00 93.50 239 GLY A O 1
ATOM 1867 N N . ILE A 1 240 ? 14.244 -5.643 -23.013 1.00 92.50 240 ILE A N 1
ATOM 1868 C CA . ILE A 1 240 ? 15.709 -5.613 -23.068 1.00 92.50 240 ILE A CA 1
ATOM 1869 C C . ILE A 1 240 ? 16.349 -6.511 -22.006 1.00 92.50 240 ILE A C 1
ATOM 1871 O O . ILE A 1 240 ? 15.755 -6.793 -20.958 1.00 92.50 240 ILE A O 1
ATOM 1875 N N . THR A 1 241 ? 17.563 -6.986 -22.274 1.00 89.06 241 THR A N 1
ATOM 1876 C CA . THR A 1 241 ? 18.410 -7.731 -21.325 1.00 89.06 241 THR A CA 1
ATOM 1877 C C . THR A 1 241 ? 19.888 -7.428 -21.578 1.00 89.06 241 THR A C 1
ATOM 1879 O O . THR A 1 241 ? 20.206 -6.697 -22.507 1.00 89.06 241 THR A O 1
ATOM 1882 N N . SER A 1 242 ? 20.781 -7.889 -20.701 1.00 84.69 242 SER A N 1
ATOM 1883 C CA . SER A 1 242 ? 22.234 -7.696 -20.833 1.00 84.69 242 SER A CA 1
ATOM 1884 C C . SER A 1 242 ? 22.949 -9.031 -20.995 1.00 84.69 242 SER A C 1
ATOM 1886 O O . SER A 1 242 ? 22.640 -9.958 -20.244 1.00 84.69 242 SER A O 1
ATOM 1888 N N . GLY A 1 243 ? 23.912 -9.105 -21.911 1.00 83.12 243 GLY A N 1
ATOM 1889 C CA . GLY A 1 243 ? 24.666 -10.319 -22.204 1.00 83.12 243 GLY A CA 1
ATOM 1890 C C . GLY A 1 243 ? 23.778 -11.440 -22.749 1.00 83.12 243 GLY A C 1
ATOM 1891 O O . GLY A 1 243 ? 22.847 -11.185 -23.504 1.00 83.12 243 GLY A O 1
ATOM 1892 N N . ASP A 1 244 ? 24.052 -12.687 -22.349 1.00 85.19 244 ASP A N 1
ATOM 1893 C CA . ASP A 1 244 ? 23.351 -13.871 -22.867 1.00 85.19 244 ASP A CA 1
ATOM 1894 C C . ASP A 1 244 ? 21.828 -13.828 -22.576 1.00 85.19 244 ASP A C 1
ATOM 1896 O O . ASP A 1 244 ? 21.410 -13.902 -21.410 1.00 85.19 244 ASP A O 1
ATOM 1900 N N . PRO A 1 245 ? 20.964 -13.757 -23.611 1.00 88.38 245 PRO A N 1
ATOM 1901 C CA . PRO A 1 245 ? 19.521 -13.668 -23.429 1.00 88.38 245 PRO A CA 1
ATOM 1902 C C . PRO A 1 245 ? 18.853 -14.993 -23.055 1.00 88.38 245 PRO A C 1
ATOM 1904 O O . PRO A 1 245 ? 17.690 -14.973 -22.644 1.00 88.38 245 PRO A O 1
ATOM 1907 N N . ARG A 1 246 ? 19.538 -16.142 -23.155 1.00 88.50 246 ARG A N 1
ATOM 1908 C CA . ARG A 1 246 ? 18.931 -17.479 -23.003 1.00 88.50 246 ARG A CA 1
ATOM 1909 C C . ARG A 1 246 ? 18.140 -17.641 -21.715 1.00 88.50 246 ARG A C 1
ATOM 1911 O O . ARG A 1 246 ? 17.007 -18.112 -21.756 1.00 88.50 246 ARG A O 1
ATOM 1918 N N . SER A 1 247 ? 18.703 -17.222 -20.580 1.00 86.69 247 SER A N 1
ATOM 1919 C CA . SER A 1 247 ? 18.009 -17.325 -19.289 1.00 86.69 247 SER A CA 1
ATOM 1920 C C . SER A 1 247 ? 16.716 -16.513 -19.295 1.00 86.69 247 SER A C 1
ATOM 1922 O O . SER A 1 247 ? 15.671 -17.002 -18.875 1.00 86.69 247 SER A O 1
ATOM 1924 N N . ARG A 1 248 ? 16.770 -15.277 -19.805 1.00 89.31 248 ARG A N 1
ATOM 1925 C CA . ARG A 1 248 ? 15.625 -14.364 -19.815 1.00 89.31 248 ARG A CA 1
ATOM 1926 C C . ARG A 1 248 ? 14.533 -14.830 -20.774 1.00 89.31 248 ARG A C 1
ATOM 1928 O O . ARG A 1 248 ? 13.355 -14.729 -20.445 1.00 89.31 248 ARG A O 1
ATOM 1935 N N . LEU A 1 249 ? 14.913 -15.337 -21.944 1.00 93.00 249 LEU A N 1
ATOM 1936 C CA . LEU A 1 249 ? 13.980 -15.916 -22.910 1.00 93.00 249 LEU A CA 1
ATOM 1937 C C . LEU A 1 249 ? 13.371 -17.221 -22.379 1.00 93.00 249 LEU A C 1
ATOM 1939 O O . LEU A 1 249 ? 12.174 -17.442 -22.542 1.00 93.00 249 LEU A O 1
ATOM 1943 N N . GLY A 1 250 ? 14.154 -18.037 -21.667 1.00 90.94 250 GLY A N 1
ATOM 1944 C CA . GLY A 1 250 ? 13.673 -19.236 -20.981 1.00 90.94 250 GLY A CA 1
ATOM 1945 C C . GLY A 1 250 ? 12.625 -18.936 -19.905 1.00 90.94 250 GLY A C 1
ATOM 1946 O O . GLY A 1 250 ? 11.634 -19.658 -19.798 1.00 90.94 250 GLY A O 1
ATOM 1947 N N . ASP A 1 251 ? 12.788 -17.848 -19.146 1.00 90.25 251 ASP A N 1
ATOM 1948 C CA . ASP A 1 251 ? 11.767 -17.376 -18.200 1.00 90.25 251 ASP A CA 1
ATOM 1949 C C . ASP A 1 251 ? 10.444 -17.063 -18.912 1.00 90.25 251 ASP A C 1
ATOM 1951 O O . ASP A 1 251 ? 9.393 -17.551 -18.505 1.00 90.25 251 ASP A O 1
ATOM 1955 N N . HIS A 1 252 ? 10.492 -16.314 -20.018 1.00 93.56 252 HIS A N 1
ATOM 1956 C CA . HIS A 1 252 ? 9.289 -15.959 -20.781 1.00 93.56 252 HIS A CA 1
ATOM 1957 C C . HIS A 1 252 ? 8.632 -17.169 -21.451 1.00 93.56 252 HIS A C 1
ATOM 1959 O O . HIS A 1 252 ? 7.405 -17.252 -21.500 1.00 93.56 252 HIS A O 1
ATOM 1965 N N . ALA A 1 253 ? 9.425 -18.133 -21.924 1.00 92.50 253 ALA A N 1
ATOM 1966 C CA . ALA A 1 253 ? 8.912 -19.370 -22.504 1.00 92.50 253 ALA A CA 1
ATOM 1967 C C . ALA A 1 253 ? 8.129 -20.211 -21.478 1.00 92.50 253 ALA A C 1
ATOM 1969 O O . ALA A 1 253 ? 7.115 -20.822 -21.833 1.00 92.50 253 ALA A O 1
ATOM 1970 N N . ARG A 1 254 ? 8.548 -20.208 -20.201 1.00 93.56 254 ARG A N 1
ATOM 1971 C CA . ARG A 1 254 ? 7.789 -20.828 -19.095 1.00 93.56 254 ARG A CA 1
ATOM 1972 C C . ARG A 1 254 ? 6.450 -20.131 -18.849 1.00 93.56 254 ARG A C 1
ATOM 1974 O O . ARG A 1 254 ? 5.475 -20.806 -18.535 1.00 93.56 254 ARG A O 1
ATOM 1981 N N . ASP A 1 255 ? 6.394 -18.826 -19.089 1.00 90.50 255 ASP A N 1
ATOM 1982 C CA . ASP A 1 255 ? 5.188 -17.997 -18.987 1.00 90.50 255 ASP A CA 1
ATOM 1983 C C . ASP A 1 255 ? 4.287 -18.037 -20.242 1.00 90.50 255 ASP A C 1
ATOM 1985 O O . ASP A 1 255 ? 3.324 -17.276 -20.320 1.00 90.50 255 ASP A O 1
ATOM 1989 N N . GLY A 1 256 ? 4.586 -18.894 -21.229 1.00 92.50 256 GLY A N 1
ATOM 1990 C CA . GLY A 1 256 ? 3.782 -19.074 -22.449 1.00 92.50 256 GLY A CA 1
ATOM 1991 C C . GLY A 1 256 ? 4.313 -18.357 -23.697 1.00 92.50 256 GLY A C 1
ATOM 1992 O O . GLY A 1 256 ? 3.927 -18.702 -24.812 1.00 92.50 256 GLY A O 1
ATOM 1993 N N . TYR A 1 257 ? 5.279 -17.445 -23.557 1.00 95.75 257 TYR A N 1
ATOM 1994 C CA . TYR A 1 257 ? 5.865 -16.692 -24.674 1.00 95.75 257 TYR A CA 1
ATOM 1995 C C . TYR A 1 257 ? 6.988 -17.487 -25.346 1.00 95.75 257 TYR A C 1
ATOM 1997 O O . TYR A 1 257 ? 8.171 -17.166 -25.225 1.00 95.75 257 TYR A O 1
ATOM 2005 N N . ARG A 1 258 ? 6.614 -18.577 -26.016 1.00 95.12 258 ARG A N 1
ATOM 2006 C CA . ARG A 1 258 ? 7.556 -19.565 -26.571 1.00 95.12 258 ARG A CA 1
ATOM 2007 C C . ARG A 1 258 ? 8.124 -19.182 -27.934 1.00 95.12 258 ARG A C 1
ATOM 2009 O O . ARG A 1 258 ? 9.151 -19.722 -28.331 1.00 95.12 258 ARG A O 1
ATOM 2016 N N . THR A 1 259 ? 7.468 -18.275 -28.652 1.00 96.50 259 THR A N 1
ATOM 2017 C CA . THR A 1 259 ? 7.875 -17.907 -30.012 1.00 96.50 259 THR A CA 1
ATOM 2018 C C . THR A 1 259 ? 8.761 -16.672 -29.972 1.00 96.50 259 THR A C 1
ATOM 2020 O O . THR A 1 259 ? 8.291 -15.598 -29.610 1.00 96.50 259 THR A O 1
ATOM 2023 N N . GLN A 1 260 ? 10.026 -16.795 -30.370 1.00 96.50 260 GLN A N 1
ATOM 2024 C CA . GLN A 1 260 ? 10.909 -15.647 -30.579 1.00 96.50 260 GLN A CA 1
ATOM 2025 C C . GLN A 1 260 ? 10.640 -15.041 -31.959 1.00 96.50 260 GLN A C 1
ATOM 2027 O O . GLN A 1 260 ? 10.859 -15.690 -32.977 1.00 96.50 260 GLN A O 1
ATOM 2032 N N . LEU A 1 261 ? 10.172 -13.795 -31.992 1.00 95.94 261 LEU A N 1
ATOM 2033 C CA . LEU A 1 261 ? 9.901 -13.064 -33.230 1.00 95.94 261 LEU A CA 1
ATOM 2034 C C . LEU A 1 261 ? 11.095 -12.215 -33.665 1.00 95.94 261 LEU A C 1
ATOM 2036 O O . LEU A 1 261 ? 11.376 -12.133 -34.858 1.00 95.94 261 LEU A O 1
ATOM 2040 N N . ARG A 1 262 ? 11.795 -11.588 -32.713 1.00 96.19 262 ARG A N 1
ATOM 2041 C CA . ARG A 1 262 ? 13.020 -10.810 -32.953 1.00 96.19 262 ARG A CA 1
ATOM 2042 C C . ARG A 1 262 ? 13.995 -10.972 -31.802 1.00 96.19 262 ARG A C 1
ATOM 2044 O O . ARG A 1 262 ? 13.576 -11.081 -30.647 1.00 96.19 262 ARG A O 1
ATOM 2051 N N . LEU A 1 263 ? 15.277 -10.937 -32.134 1.00 95.38 263 LEU A N 1
ATOM 2052 C CA . LEU A 1 263 ? 16.377 -10.890 -31.187 1.00 95.38 263 LEU A CA 1
ATOM 2053 C C . LEU A 1 263 ? 17.501 -10.072 -31.819 1.00 95.38 263 LEU A C 1
ATOM 2055 O O . LEU A 1 263 ? 18.038 -10.463 -32.848 1.00 95.38 263 LEU A O 1
ATOM 2059 N N . LEU A 1 264 ? 17.804 -8.933 -31.211 1.00 92.81 264 LEU A N 1
ATOM 2060 C CA . LEU A 1 264 ? 18.901 -8.058 -31.591 1.00 92.81 264 LEU A CA 1
ATOM 2061 C C . LEU A 1 264 ? 19.927 -8.104 -30.467 1.00 92.81 264 LEU A C 1
ATOM 2063 O O . LEU A 1 264 ? 19.587 -7.774 -29.331 1.00 92.81 264 LEU A O 1
ATOM 2067 N N . GLU A 1 265 ? 21.150 -8.517 -30.776 1.00 91.94 265 GLU A N 1
ATOM 2068 C CA . GLU A 1 265 ? 22.241 -8.677 -29.811 1.00 91.94 265 GLU A CA 1
ATOM 2069 C C . GLU A 1 265 ? 23.383 -7.701 -30.113 1.00 91.94 265 GLU A C 1
ATOM 2071 O O . GLU A 1 265 ? 23.447 -7.128 -31.200 1.00 91.94 265 GLU A O 1
ATOM 2076 N N . ALA A 1 266 ? 24.286 -7.521 -29.144 1.00 86.44 266 ALA A N 1
ATOM 2077 C CA . ALA A 1 266 ? 25.449 -6.636 -29.246 1.00 86.44 266 ALA A CA 1
ATOM 2078 C C . ALA A 1 266 ? 25.104 -5.172 -29.601 1.00 86.44 266 ALA A C 1
ATOM 2080 O O . ALA A 1 266 ? 25.873 -4.476 -30.264 1.00 86.44 266 ALA A O 1
ATOM 2081 N N . LEU A 1 267 ? 23.951 -4.689 -29.130 1.00 85.12 267 LEU A N 1
ATOM 2082 C CA . LEU A 1 267 ? 23.516 -3.305 -29.291 1.00 85.12 267 LEU A CA 1
ATOM 2083 C C . LEU A 1 267 ? 24.456 -2.360 -28.537 1.00 85.12 267 LEU A C 1
ATOM 2085 O O . LEU A 1 267 ? 24.775 -2.578 -27.367 1.00 85.12 267 LEU A O 1
ATOM 2089 N N . SER A 1 268 ? 24.892 -1.297 -29.209 1.00 80.31 268 SER A N 1
ATOM 2090 C CA . SER A 1 268 ? 25.841 -0.344 -28.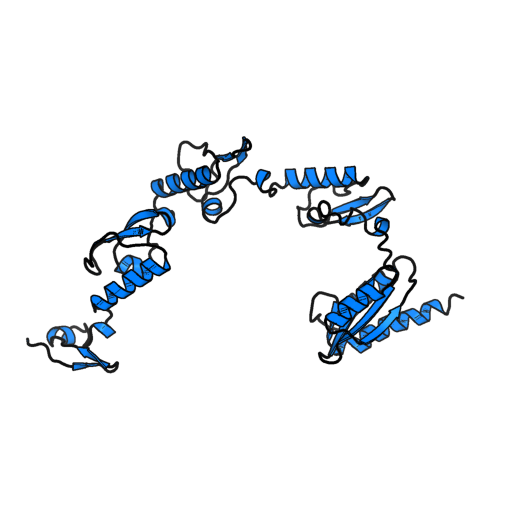636 1.00 80.31 268 SER A CA 1
ATOM 2091 C C . SER A 1 268 ? 25.158 0.693 -27.733 1.00 80.31 268 SER A C 1
ATOM 2093 O O . SER A 1 268 ? 23.988 1.030 -27.901 1.00 80.31 268 SER A O 1
ATOM 2095 N N . GLY A 1 269 ? 25.897 1.219 -26.751 1.00 78.88 269 GLY A N 1
ATOM 2096 C CA . GLY A 1 269 ? 25.450 2.349 -25.929 1.00 78.88 269 GLY A CA 1
ATOM 2097 C C . GLY A 1 269 ? 24.085 2.144 -25.259 1.00 78.88 269 GLY A C 1
ATOM 2098 O O . GLY A 1 269 ? 23.879 1.173 -24.539 1.00 78.88 269 GLY A O 1
ATOM 2099 N N . ASP A 1 270 ? 23.167 3.094 -25.466 1.00 80.62 270 ASP A N 1
ATOM 2100 C CA . ASP A 1 270 ? 21.798 3.052 -24.933 1.00 80.62 270 ASP A CA 1
ATOM 2101 C C . ASP A 1 270 ? 20.767 2.567 -25.996 1.00 80.62 270 ASP A C 1
ATOM 2103 O O . ASP A 1 270 ? 19.558 2.677 -25.773 1.00 80.62 270 ASP A O 1
ATOM 2107 N N . THR A 1 271 ? 21.200 1.999 -27.136 1.00 85.19 271 THR A N 1
ATOM 2108 C CA . THR A 1 271 ? 20.340 1.690 -28.301 1.00 85.19 271 THR A CA 1
ATOM 2109 C C . THR A 1 271 ? 19.134 0.809 -27.963 1.00 85.19 271 THR A C 1
ATOM 2111 O O . THR A 1 271 ? 18.012 1.125 -28.363 1.00 85.19 271 THR A O 1
ATOM 2114 N N . ALA A 1 272 ? 19.303 -0.271 -27.191 1.00 88.31 272 ALA A N 1
ATOM 2115 C CA . ALA A 1 272 ? 18.169 -1.133 -26.835 1.00 88.31 272 ALA A CA 1
ATOM 2116 C C . ALA A 1 272 ? 17.124 -0.391 -25.984 1.00 88.31 272 ALA A C 1
ATOM 2118 O O . ALA A 1 272 ? 15.917 -0.586 -26.142 1.00 88.31 272 ALA A O 1
ATOM 2119 N N . LEU A 1 273 ? 17.587 0.482 -25.084 1.00 85.38 273 LEU A N 1
ATOM 2120 C CA . LEU A 1 273 ? 16.734 1.279 -24.207 1.00 85.38 273 LEU A CA 1
ATOM 2121 C C . LEU A 1 273 ? 15.968 2.345 -24.998 1.00 85.38 273 LEU A C 1
ATOM 2123 O O . LEU A 1 273 ? 14.791 2.595 -24.726 1.00 85.38 273 LEU A O 1
ATOM 2127 N N . GLU A 1 274 ? 16.625 2.984 -25.963 1.00 87.31 274 GLU A N 1
ATOM 2128 C CA . GLU A 1 274 ? 16.000 3.939 -26.877 1.00 87.31 274 GLU A CA 1
ATOM 2129 C C . GLU A 1 274 ? 14.940 3.264 -27.746 1.00 87.31 274 GLU A C 1
ATOM 2131 O O . GLU A 1 274 ? 13.819 3.774 -27.838 1.00 87.31 274 GLU A O 1
ATOM 2136 N N . LEU A 1 275 ? 15.238 2.077 -28.280 1.00 91.56 275 LEU A N 1
ATOM 2137 C CA . LEU A 1 275 ? 14.288 1.278 -29.049 1.00 91.56 275 LEU A CA 1
ATOM 2138 C C . LEU A 1 275 ? 13.070 0.873 -28.203 1.00 91.56 275 LEU A C 1
ATOM 2140 O O . LEU A 1 275 ? 11.932 1.101 -28.612 1.00 91.56 275 LEU A O 1
ATOM 2144 N N . GLU A 1 276 ? 13.275 0.367 -26.982 1.00 94.12 276 GLU A N 1
ATOM 2145 C CA . GLU A 1 276 ? 12.180 0.023 -26.062 1.00 94.12 276 GLU A CA 1
ATOM 2146 C C . GLU A 1 276 ? 11.290 1.234 -25.744 1.00 94.12 276 GLU A C 1
ATOM 2148 O O . GLU A 1 276 ? 10.056 1.139 -25.735 1.00 94.12 276 GLU A O 1
ATOM 2153 N N . ARG A 1 277 ? 11.900 2.402 -25.508 1.00 91.81 277 ARG A N 1
ATOM 2154 C CA . ARG A 1 277 ? 11.164 3.652 -25.280 1.00 91.81 277 ARG A CA 1
ATOM 2155 C C . ARG A 1 277 ? 10.380 4.075 -26.517 1.00 91.81 277 ARG A C 1
ATOM 2157 O O . ARG A 1 277 ? 9.207 4.424 -26.367 1.00 91.81 277 ARG A O 1
ATOM 2164 N N . ARG A 1 278 ? 10.991 4.022 -27.705 1.00 93.69 278 ARG A N 1
ATOM 2165 C CA . ARG A 1 278 ? 10.353 4.359 -28.986 1.00 93.69 278 ARG A CA 1
ATOM 2166 C C . ARG A 1 278 ? 9.134 3.475 -29.224 1.00 93.69 278 ARG A C 1
ATOM 2168 O O . ARG A 1 278 ? 8.042 4.012 -29.392 1.00 93.69 278 ARG A O 1
ATOM 2175 N N . VAL A 1 279 ? 9.275 2.150 -29.117 1.00 95.00 279 VAL A N 1
ATOM 2176 C CA . VAL A 1 279 ? 8.157 1.200 -29.269 1.00 95.00 279 VAL A CA 1
ATOM 2177 C C . VAL A 1 279 ? 7.012 1.546 -28.314 1.00 95.00 279 VAL A C 1
ATOM 2179 O O . VAL A 1 279 ? 5.861 1.651 -28.734 1.00 95.00 279 VAL A O 1
ATOM 2182 N N . ARG A 1 280 ? 7.301 1.814 -27.035 1.00 95.12 280 ARG A N 1
ATOM 2183 C CA . ARG A 1 280 ? 6.264 2.170 -26.049 1.00 95.12 280 ARG A CA 1
ATOM 2184 C C . ARG A 1 280 ? 5.543 3.482 -26.358 1.00 95.12 280 ARG A C 1
ATOM 2186 O O . ARG A 1 280 ? 4.342 3.583 -26.099 1.00 95.12 280 ARG A O 1
ATOM 2193 N N . ILE A 1 281 ? 6.265 4.496 -26.831 1.00 92.88 281 ILE A N 1
ATOM 2194 C CA . ILE A 1 281 ? 5.687 5.800 -27.179 1.00 92.88 281 ILE A CA 1
ATOM 2195 C C . ILE A 1 281 ? 4.789 5.661 -28.409 1.00 92.88 281 ILE A C 1
ATOM 2197 O O . ILE A 1 281 ? 3.648 6.121 -28.374 1.00 92.88 281 ILE A O 1
ATOM 2201 N N . GLU A 1 282 ? 5.266 4.986 -29.451 1.00 95.50 282 GLU A N 1
ATOM 2202 C CA . GLU A 1 282 ? 4.528 4.817 -30.704 1.00 95.50 282 GLU A CA 1
ATOM 2203 C C . GLU A 1 282 ? 3.292 3.929 -30.537 1.00 95.50 282 GLU A C 1
ATOM 2205 O O . GLU A 1 282 ? 2.219 4.283 -31.018 1.00 95.50 282 GLU A O 1
ATOM 2210 N N . LEU A 1 283 ? 3.377 2.848 -29.754 1.00 95.88 283 LEU A N 1
ATOM 2211 C CA . LEU A 1 283 ? 2.203 2.037 -29.412 1.00 95.88 283 LEU A CA 1
ATOM 2212 C C . LEU A 1 283 ? 1.126 2.857 -28.702 1.00 95.88 283 LEU A C 1
ATOM 2214 O O . LEU A 1 283 ? -0.053 2.758 -29.037 1.00 95.88 283 LEU A O 1
ATOM 2218 N N . ARG A 1 284 ? 1.529 3.709 -27.752 1.00 94.69 284 ARG A N 1
ATOM 2219 C CA . ARG A 1 284 ? 0.596 4.604 -27.062 1.00 94.69 284 ARG A CA 1
ATOM 2220 C C . ARG A 1 284 ? -0.031 5.609 -28.029 1.00 94.69 284 ARG A C 1
ATOM 2222 O O . ARG A 1 284 ? -1.231 5.846 -27.937 1.00 94.69 284 ARG A O 1
ATOM 2229 N N . ARG A 1 285 ? 0.760 6.199 -28.931 1.00 94.81 285 ARG A N 1
ATOM 2230 C CA . ARG A 1 285 ? 0.274 7.141 -29.957 1.00 94.81 285 ARG A CA 1
ATOM 2231 C C . ARG A 1 285 ? -0.726 6.484 -30.907 1.00 94.81 285 ARG A C 1
ATOM 2233 O O . ARG A 1 285 ? -1.719 7.110 -31.250 1.00 94.81 285 ARG A O 1
ATOM 2240 N N . ALA A 1 286 ? -0.502 5.220 -31.256 1.00 94.94 286 ALA A N 1
ATOM 2241 C CA . ALA A 1 286 ? -1.402 4.411 -32.073 1.00 94.94 286 ALA A CA 1
ATOM 2242 C C . ALA A 1 286 ? -2.620 3.851 -31.304 1.00 94.94 286 ALA A C 1
ATOM 2244 O O . ALA A 1 286 ? -3.424 3.120 -31.875 1.00 94.94 286 ALA A O 1
ATOM 2245 N N . GLY A 1 287 ? -2.780 4.177 -30.015 1.00 94.88 287 GLY A N 1
ATOM 2246 C CA . GLY A 1 287 ? -3.934 3.759 -29.213 1.00 94.88 287 GLY A CA 1
ATOM 2247 C C . GLY A 1 287 ? -3.862 2.331 -28.665 1.00 94.88 287 GLY A C 1
ATOM 2248 O O . GLY A 1 287 ? -4.848 1.836 -28.121 1.00 94.88 287 GLY A O 1
ATOM 2249 N N . HIS A 1 288 ? -2.712 1.659 -28.749 1.00 95.44 288 HIS A N 1
ATOM 2250 C CA . HIS A 1 288 ? -2.536 0.340 -28.149 1.00 95.44 288 HIS A CA 1
ATOM 2251 C C . HIS A 1 288 ? -2.288 0.450 -26.639 1.00 95.44 288 HIS A C 1
ATOM 2253 O O . HIS A 1 288 ? -1.316 1.062 -26.185 1.00 95.44 288 HIS A O 1
ATOM 2259 N N . ALA A 1 289 ? -3.151 -0.193 -25.852 1.00 92.62 289 ALA A N 1
ATOM 2260 C CA . ALA A 1 289 ? -2.991 -0.330 -24.409 1.00 92.62 289 ALA A CA 1
ATOM 2261 C C . ALA A 1 289 ? -2.335 -1.678 -24.051 1.00 92.62 289 ALA A C 1
ATOM 2263 O O . ALA A 1 289 ? -2.619 -2.689 -24.700 1.00 92.62 289 ALA A O 1
ATOM 2264 N N . PRO A 1 290 ? -1.470 -1.724 -23.021 1.00 93.88 290 PRO A N 1
ATOM 2265 C CA . PRO A 1 290 ? -0.877 -2.974 -22.576 1.00 93.88 290 PRO A CA 1
ATOM 2266 C C . PRO A 1 290 ? -1.913 -3.857 -21.867 1.00 93.88 290 PRO A C 1
ATOM 2268 O O . PRO A 1 290 ? -2.719 -3.368 -21.077 1.0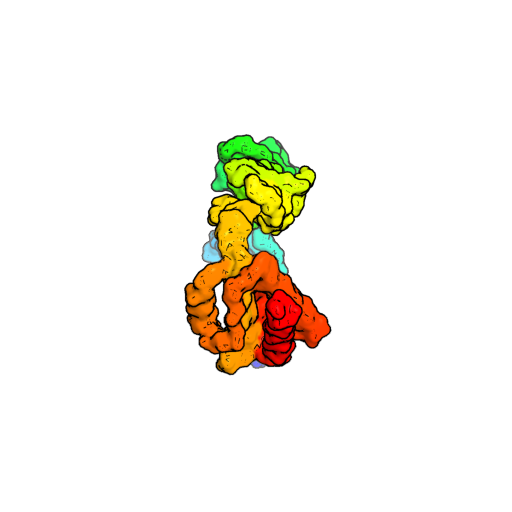0 93.88 290 PRO A O 1
ATOM 2271 N N . VAL A 1 291 ? -1.846 -5.169 -22.098 1.00 92.88 291 VAL A N 1
ATOM 2272 C CA . VAL A 1 291 ? -2.697 -6.174 -21.429 1.00 92.88 291 VAL A CA 1
ATOM 2273 C C . VAL A 1 291 ? -2.130 -6.621 -20.081 1.00 92.88 291 VAL A C 1
ATOM 2275 O O . VAL A 1 291 ? -2.862 -7.062 -19.201 1.00 92.88 291 VAL A O 1
ATOM 2278 N N . ARG A 1 292 ? -0.812 -6.494 -19.902 1.00 88.06 292 ARG A N 1
ATOM 2279 C CA . ARG A 1 292 ? -0.088 -6.813 -18.666 1.00 88.06 292 ARG A CA 1
ATOM 2280 C C . ARG A 1 292 ? 1.110 -5.879 -18.544 1.00 88.06 292 ARG A C 1
ATOM 2282 O O . ARG A 1 292 ? 1.825 -5.642 -19.513 1.00 88.06 292 ARG A O 1
ATOM 2289 N N . GLY A 1 293 ? 1.363 -5.341 -17.353 1.00 87.31 293 GLY A N 1
AT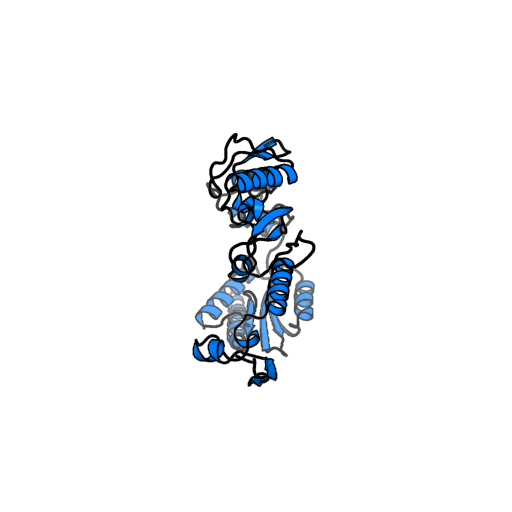OM 2290 C CA . GLY A 1 293 ? 2.514 -4.461 -17.123 1.00 87.31 293 GLY A CA 1
ATOM 2291 C C . GLY A 1 293 ? 2.610 -3.310 -18.137 1.00 87.31 293 GLY A C 1
ATOM 2292 O O . GLY A 1 293 ? 1.629 -2.625 -18.407 1.00 87.31 293 GLY A O 1
ATOM 2293 N N . ARG A 1 294 ? 3.812 -3.069 -18.677 1.00 87.88 294 ARG A N 1
ATOM 2294 C CA . ARG A 1 294 ? 4.082 -1.982 -19.645 1.00 87.88 294 ARG A CA 1
ATOM 2295 C C . ARG A 1 294 ? 4.540 -2.459 -21.025 1.00 87.88 294 ARG A C 1
ATOM 2297 O O . ARG A 1 294 ? 4.753 -1.629 -21.902 1.00 87.88 294 ARG A O 1
ATOM 2304 N N . GLU A 1 295 ? 4.737 -3.762 -21.175 1.00 92.19 295 GLU A N 1
ATOM 2305 C CA . GLU A 1 295 ? 5.499 -4.378 -22.271 1.00 92.19 295 GLU A CA 1
ATOM 2306 C C . GLU A 1 295 ? 4.721 -5.494 -22.976 1.00 92.19 295 GLU A C 1
ATOM 2308 O O . GLU A 1 295 ? 5.225 -6.064 -23.936 1.00 92.19 295 GLU A O 1
ATOM 2313 N N . TYR A 1 296 ? 3.522 -5.827 -22.492 1.00 95.00 296 TYR A N 1
ATOM 2314 C CA . TYR A 1 296 ? 2.699 -6.903 -23.031 1.00 95.00 296 TYR A CA 1
ATOM 2315 C C . TYR A 1 296 ? 1.498 -6.311 -23.749 1.00 95.00 296 TYR A C 1
ATOM 2317 O O . TYR A 1 296 ? 0.753 -5.535 -23.150 1.00 95.00 296 TYR A O 1
ATOM 2325 N N . PHE A 1 297 ? 1.286 -6.697 -24.998 1.00 97.19 297 PHE A N 1
ATOM 2326 C CA . PHE A 1 297 ? 0.232 -6.172 -25.861 1.00 97.19 297 PHE A CA 1
ATOM 2327 C C . PHE A 1 297 ? -0.465 -7.314 -26.600 1.00 97.19 297 PHE A C 1
ATOM 2329 O O . PHE A 1 297 ? 0.062 -8.420 -26.692 1.00 97.19 297 PHE A O 1
ATOM 2336 N N . THR A 1 298 ? -1.654 -7.060 -27.138 1.00 97.00 298 THR A N 1
ATOM 2337 C CA . THR A 1 298 ? -2.301 -8.004 -28.060 1.00 97.00 298 THR A CA 1
ATOM 2338 C C . THR A 1 298 ? -1.602 -7.989 -29.421 1.00 97.00 298 THR A C 1
ATOM 2340 O O . THR A 1 298 ? -0.895 -7.037 -29.761 1.00 97.00 298 THR A O 1
ATOM 2343 N N . PHE A 1 299 ? -1.842 -9.003 -30.250 1.00 96.88 299 PHE A N 1
ATOM 2344 C CA . PHE A 1 299 ? -1.327 -9.053 -31.624 1.00 96.88 299 PHE A CA 1
ATOM 2345 C C . PHE A 1 299 ? -1.775 -7.898 -32.524 1.00 96.88 299 PHE A C 1
ATOM 2347 O O . PHE A 1 299 ? -1.121 -7.643 -33.529 1.00 96.88 299 PHE A O 1
ATOM 2354 N N . ALA A 1 300 ? -2.796 -7.126 -32.144 1.00 95.88 300 ALA A N 1
ATOM 2355 C CA . ALA A 1 300 ? -3.129 -5.888 -32.848 1.00 95.88 300 ALA A CA 1
ATOM 2356 C C . ALA A 1 300 ? -1.949 -4.894 -32.880 1.00 95.88 300 ALA A C 1
ATOM 2358 O O . ALA A 1 300 ? -1.803 -4.144 -33.838 1.00 95.88 300 ALA A O 1
ATOM 2359 N N . ALA A 1 301 ? -1.094 -4.908 -31.853 1.00 95.81 301 ALA A N 1
ATOM 2360 C CA . ALA A 1 301 ? 0.106 -4.078 -31.770 1.00 95.81 301 ALA A CA 1
ATOM 2361 C C . ALA A 1 301 ? 1.306 -4.656 -32.541 1.00 95.81 301 ALA A C 1
ATOM 2363 O O . ALA A 1 301 ? 2.279 -3.942 -32.788 1.00 95.81 301 ALA A O 1
ATOM 2364 N N . LEU A 1 302 ? 1.270 -5.946 -32.896 1.00 95.88 302 LEU A N 1
ATOM 2365 C CA . LEU A 1 302 ? 2.432 -6.678 -33.398 1.00 95.88 302 LEU A CA 1
ATOM 2366 C C . LEU A 1 302 ? 3.017 -6.088 -34.695 1.00 95.88 302 LEU A C 1
ATOM 2368 O O . LEU A 1 302 ? 4.234 -5.910 -34.730 1.00 95.88 302 LEU A O 1
ATOM 2372 N N . PRO A 1 303 ? 2.222 -5.716 -35.722 1.00 96.81 303 PRO A N 1
ATOM 2373 C CA . PRO A 1 303 ? 2.774 -5.127 -36.943 1.00 96.81 303 PRO A CA 1
ATOM 2374 C C . PRO A 1 303 ? 3.565 -3.842 -36.678 1.00 96.81 303 PRO A C 1
ATOM 2376 O O . PRO A 1 303 ? 4.627 -3.633 -37.257 1.00 96.81 303 PRO A O 1
ATOM 2379 N N . LEU A 1 304 ? 3.079 -2.998 -35.760 1.00 96.19 304 LEU A N 1
ATOM 2380 C CA . LEU A 1 304 ? 3.758 -1.761 -35.384 1.00 96.19 304 LEU A CA 1
ATOM 2381 C C . LEU A 1 304 ? 5.043 -2.039 -34.595 1.00 96.19 304 LEU A C 1
ATOM 2383 O O . LEU A 1 304 ? 6.054 -1.393 -34.853 1.00 96.19 304 LEU A O 1
ATOM 2387 N N . VAL A 1 305 ? 5.025 -3.009 -33.673 1.00 95.31 305 VAL A N 1
ATOM 2388 C CA . VAL A 1 305 ? 6.233 -3.435 -32.946 1.00 95.31 305 VAL A CA 1
ATOM 2389 C C . VAL A 1 305 ? 7.303 -3.914 -33.922 1.00 95.31 305 VAL A C 1
ATOM 2391 O O . VAL A 1 305 ? 8.419 -3.412 -33.865 1.00 95.31 305 VAL A O 1
ATOM 2394 N N . LEU A 1 306 ? 6.968 -4.843 -34.822 1.00 95.50 306 LEU A N 1
ATOM 2395 C CA . LEU A 1 306 ? 7.939 -5.406 -35.763 1.00 95.50 306 LEU A CA 1
ATOM 2396 C C . LEU A 1 306 ? 8.484 -4.340 -36.711 1.00 95.50 306 LEU A C 1
ATOM 2398 O O . LEU A 1 306 ? 9.694 -4.226 -36.837 1.00 95.50 306 LEU A O 1
ATOM 2402 N N . ARG A 1 307 ? 7.624 -3.481 -37.270 1.00 95.06 307 ARG A N 1
ATOM 2403 C CA . ARG A 1 307 ? 8.062 -2.378 -38.134 1.00 95.06 307 ARG A CA 1
ATOM 2404 C C . ARG A 1 307 ? 9.093 -1.476 -37.449 1.00 95.06 307 ARG A C 1
ATOM 2406 O O . ARG A 1 307 ? 10.111 -1.164 -38.043 1.00 95.06 307 ARG A O 1
ATOM 2413 N N . LEU A 1 308 ? 8.847 -1.067 -36.203 1.00 93.12 308 LEU A N 1
ATOM 2414 C CA . LEU A 1 308 ? 9.760 -0.176 -35.473 1.00 93.12 308 LEU A CA 1
ATOM 2415 C C . LEU A 1 308 ? 11.099 -0.836 -35.130 1.00 93.12 308 LEU A C 1
ATOM 2417 O O . LEU A 1 308 ? 12.096 -0.133 -34.983 1.00 93.12 308 LEU A O 1
ATOM 2421 N N . VAL A 1 309 ? 11.101 -2.158 -34.952 1.00 91.44 309 VAL A N 1
ATOM 2422 C CA . VAL A 1 309 ? 12.312 -2.944 -34.694 1.00 91.44 309 VAL A CA 1
ATOM 2423 C C . VAL A 1 309 ? 13.096 -3.155 -35.990 1.00 91.44 309 VAL A C 1
ATOM 2425 O O . VAL A 1 309 ? 14.307 -2.967 -35.986 1.00 91.44 309 VAL A O 1
ATOM 2428 N N . ASP A 1 310 ? 12.412 -3.461 -37.092 1.00 89.00 310 ASP A N 1
ATOM 2429 C CA . ASP A 1 310 ? 13.018 -3.749 -38.397 1.00 89.00 310 ASP A CA 1
ATOM 2430 C C . ASP A 1 310 ? 13.539 -2.474 -39.085 1.00 89.00 310 ASP A C 1
ATOM 2432 O O . ASP A 1 310 ? 14.607 -2.485 -39.686 1.00 89.00 310 ASP A O 1
ATOM 2436 N N . GLU A 1 311 ? 12.853 -1.333 -38.936 1.00 83.56 311 GLU A N 1
ATOM 2437 C CA . GLU A 1 311 ? 13.323 -0.026 -39.436 1.00 83.56 311 GLU A CA 1
ATOM 2438 C C . GLU A 1 311 ? 14.691 0.372 -38.858 1.00 83.56 311 GLU A C 1
ATOM 2440 O O . GLU A 1 311 ? 15.417 1.138 -39.478 1.00 83.56 311 GLU A O 1
ATOM 2445 N N . ARG A 1 312 ? 15.067 -0.158 -37.688 1.00 68.56 312 ARG A N 1
ATOM 2446 C CA . ARG A 1 312 ? 16.376 0.095 -37.074 1.00 68.56 312 ARG A CA 1
ATOM 2447 C C . ARG A 1 312 ? 17.504 -0.694 -37.743 1.00 68.56 312 ARG A C 1
ATOM 2449 O O . ARG A 1 312 ? 18.651 -0.279 -37.634 1.00 68.56 312 ARG A O 1
ATOM 2456 N N . GLU A 1 313 ? 17.214 -1.805 -38.419 1.00 55.47 313 GLU A N 1
ATOM 2457 C CA . GLU A 1 313 ? 18.242 -2.546 -39.164 1.00 55.47 313 GLU A CA 1
ATOM 2458 C C . GLU A 1 313 ? 18.696 -1.786 -40.418 1.00 55.47 313 GLU A C 1
ATOM 2460 O O . GLU A 1 313 ? 19.834 -1.957 -40.837 1.00 55.47 313 GLU A O 1
ATOM 2465 N N . GLY A 1 314 ? 17.855 -0.909 -40.982 1.00 47.91 314 GLY A N 1
ATOM 2466 C CA . GLY A 1 314 ? 18.185 -0.127 -42.181 1.00 47.91 314 GLY A CA 1
ATOM 2467 C C . GLY A 1 314 ? 19.204 0.995 -41.954 1.00 47.91 314 GLY A C 1
ATOM 2468 O O . GLY A 1 314 ? 20.023 1.250 -42.830 1.00 47.91 314 GLY A O 1
ATOM 2469 N N . ASP A 1 315 ? 19.211 1.618 -40.773 1.00 47.22 315 ASP A N 1
ATOM 2470 C CA . ASP A 1 315 ? 20.084 2.767 -40.475 1.00 47.22 315 ASP A CA 1
ATOM 2471 C C . ASP A 1 315 ? 21.548 2.367 -40.170 1.00 47.22 315 ASP A C 1
ATOM 2473 O O . ASP A 1 315 ? 22.432 3.222 -40.171 1.00 47.22 315 ASP A O 1
ATOM 2477 N N . GLU A 1 316 ? 21.837 1.082 -39.919 1.00 44.25 316 GLU A N 1
ATOM 2478 C CA . GLU A 1 316 ? 23.209 0.585 -39.687 1.00 44.25 316 GLU A CA 1
ATOM 2479 C C . GLU A 1 316 ? 23.921 0.124 -40.973 1.00 44.25 316 GLU A C 1
ATOM 2481 O O . GLU A 1 316 ? 25.139 -0.055 -40.954 1.00 44.25 316 GLU A O 1
ATOM 2486 N N . VAL A 1 317 ? 23.210 -0.026 -42.099 1.00 43.44 317 VAL A N 1
ATOM 2487 C CA . VAL A 1 317 ? 23.806 -0.475 -43.378 1.00 43.44 317 VAL A CA 1
ATOM 2488 C C . VAL A 1 317 ? 24.350 0.690 -44.217 1.00 43.44 317 VAL A C 1
ATOM 2490 O O . VAL A 1 317 ? 25.248 0.484 -45.025 1.00 43.44 317 VAL A O 1
ATOM 2493 N N . ASP A 1 318 ? 23.890 1.922 -43.974 1.00 36.09 318 ASP A N 1
ATOM 2494 C CA . ASP A 1 318 ? 24.350 3.133 -44.681 1.00 36.09 318 ASP A CA 1
ATOM 2495 C C . ASP A 1 318 ? 25.550 3.835 -44.004 1.00 36.09 318 ASP A C 1
ATOM 2497 O O . ASP A 1 318 ? 25.955 4.927 -44.408 1.00 36.09 318 ASP A O 1
ATOM 2501 N N . ALA A 1 319 ? 26.144 3.220 -42.974 1.00 39.25 319 ALA A N 1
ATOM 2502 C CA . ALA A 1 319 ? 27.290 3.757 -42.231 1.00 39.25 319 ALA A CA 1
ATOM 2503 C C . ALA A 1 319 ? 28.575 2.903 -42.331 1.00 39.25 319 ALA A C 1
ATOM 2505 O O . ALA A 1 319 ? 29.478 3.077 -41.507 1.00 39.25 319 ALA A O 1
ATOM 2506 N N . ALA A 1 320 ? 28.669 2.003 -43.319 1.00 34.06 320 ALA A N 1
ATOM 2507 C CA . ALA A 1 320 ? 29.854 1.180 -43.597 1.00 34.06 320 ALA A CA 1
ATOM 2508 C C . ALA A 1 320 ? 30.523 1.543 -44.931 1.00 34.06 320 ALA A C 1
ATOM 2510 O O . ALA A 1 320 ? 29.803 1.671 -45.946 1.00 34.06 320 ALA A O 1
#

Sequence (320 aa):
TTPHRIRCKYGHEAAPYPNNTARGIGICRACAKQDPKQAEKEFRERLEQEGAYLLEPGWLGSRTPHRIVCAHGHQVTSTPNGVQQGYNICRACAGRDAEATWQNFRADVARQGGTVLETEWLGSQKPHRIRCPEGHHHSPIPSSVQQGGGICRTCSKVDPEDSERRFRSRVTELGGTVLETEWLGARTPHRIRCKNSHTALTRPDGVPSGEG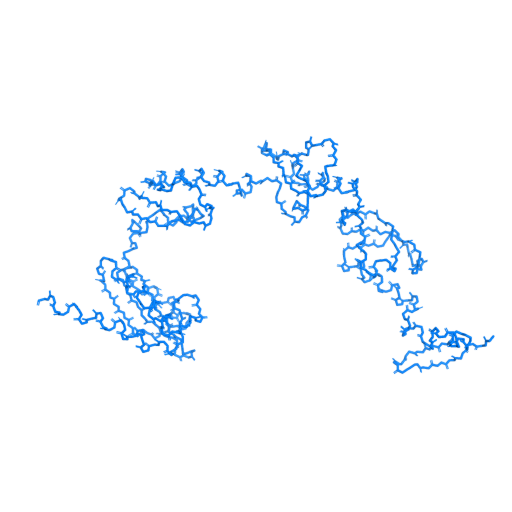ICRRCANKVWDVFYVVADLDNSTVKFGITSGDPRSRLGDHARDGYRTQLRLLEALSGDTALELERRVRIELRRAGHAPVRGREYFTFAALPLVLRLVDEREGDEVDAA

pLDDT: mean 84.04, std 11.09, range [34.06, 97.62]

Radius of gyration: 34.04 Å; chains: 1; bounding box: 94×40×77 Å

Organism: NCBI:txid1775135

Foldseek 3Di:
DFFDWDQDPVGDTFGDDPVCVVVVCDGDCVVSVNDFVVLVVLLQVLCVVQVKDFPDPDDPTQAAWTFMQTNLGDTDTGGSVCSNVPNPPDCCVVQNDQVSVVVVLQVLQVVQVKHFPDPGRPGQQWFTWIAGPVGDIDTDRSVCSVVVNDPDCVVVVVDQVSLVVQQQVLCVVQQKHFPDPDRPGQQFWTWIQHNVRDTDTHHSVVSVVPPGPDCVVVQFQQQKKWKFDQPVQQKIFIDTGGDDCVVVLVVVVVVRRVGTPDMGGRHDGCVNVVLQVVLQVVCVVVVWDAPDDRGMGGNVSVVVNVCSVVVVVVVVVVPD